Protein 5YII (pdb70)

Structure (mmCIF, N/CA/C/O backbone):
data_5YII
#
_entry.id   5YII
#
_cell.length_a   72.256
_cell.length_b   103.044
_cell.length_c   80.830
_cell.angle_alpha   90.000
_cell.angle_beta   90.000
_cell.angle_gamma   90.000
#
_symmetry.space_group_name_H-M   'C 2 2 21'
#
loop_
_entity.id
_entity.type
_entity.pdbx_description
1 polymer 'Phosphoserine aminotransferase'
2 non-polymer 'THIOCYANATE ION'
3 water water
#
loop_
_atom_site.group_PDB
_atom_site.id
_atom_site.type_symbol
_atom_site.label_atom_id
_atom_site.label_alt_id
_atom_site.label_comp_id
_atom_site.label_asym_id
_atom_site.label_entity_id
_atom_site.label_seq_id
_atom_site.pdbx_PDB_ins_code
_atom_site.Cartn_x
_atom_site.Cartn_y
_atom_site.Cartn_z
_atom_site.occupancy
_atom_site.B_iso_or_equiv
_atom_site.auth_seq_id
_atom_site.auth_comp_id
_atom_site.auth_asym_id
_atom_site.auth_atom_id
_atom_site.pdbx_PDB_model_num
ATOM 1 N N . TRP A 1 2 ? -0.333 48.909 53.296 1.00 73.53 47 TRP A N 1
ATOM 2 C CA . TRP A 1 2 ? -1.663 48.700 53.903 1.00 69.51 47 TRP A CA 1
ATOM 3 C C . TRP A 1 2 ? -2.206 47.306 53.605 1.00 62.17 47 TRP A C 1
ATOM 4 O O . TRP A 1 2 ? -2.126 46.773 52.490 1.00 59.26 47 TRP A O 1
ATOM 15 N N . ILE A 1 3 ? -2.782 46.736 54.641 1.00 57.21 48 ILE A N 1
ATOM 16 C CA . ILE A 1 3 ? -3.342 45.423 54.592 1.00 54.46 48 ILE A CA 1
ATOM 17 C C . ILE A 1 3 ? -4.135 45.070 53.333 1.00 58.38 48 ILE A C 1
ATOM 18 O O . ILE A 1 3 ? -3.995 43.978 52.821 1.00 51.12 48 ILE A O 1
ATOM 23 N N . ASN A 1 4 ? -5.024 45.936 52.888 1.00 61.76 49 ASN A N 1
ATOM 24 C CA . ASN A 1 4 ? -5.790 45.666 51.664 1.00 59.87 49 ASN A CA 1
ATOM 25 C C . ASN A 1 4 ? -4.988 45.727 50.358 1.00 47.64 49 ASN A C 1
ATOM 26 O O . ASN A 1 4 ? -5.238 44.961 49.452 1.00 53.87 49 ASN A O 1
ATOM 31 N N . VAL A 1 5 ? -4.029 46.613 50.226 1.00 49.03 50 VAL A N 1
ATOM 32 C CA . VAL A 1 5 ? -3.295 46.601 48.975 1.00 48.18 50 VAL A CA 1
ATOM 33 C C . VAL A 1 5 ? -2.381 45.339 48.948 1.00 48.91 50 V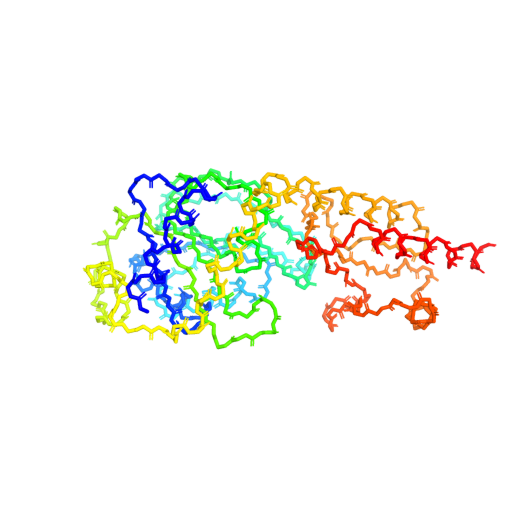AL A C 1
ATOM 34 O O . VAL A 1 5 ? -2.336 44.617 47.942 1.00 44.94 50 VAL A O 1
ATOM 38 N N . MET A 1 6 ? -1.714 45.078 50.073 1.00 42.43 51 MET A N 1
ATOM 39 C CA . MET A 1 6 ? -0.845 43.923 50.228 1.00 42.36 51 MET A CA 1
ATOM 40 C C . MET A 1 6 ? -1.622 42.650 50.032 1.00 41.35 51 MET A C 1
ATOM 41 O O . MET A 1 6 ? -1.262 41.810 49.234 1.00 35.87 51 MET A O 1
ATOM 46 N N . ASN A 1 7 ? -2.710 42.508 50.764 1.00 35.37 52 ASN A N 1
ATOM 47 C CA . ASN A 1 7 ? -3.510 41.320 50.678 1.00 37.96 52 ASN A CA 1
ATOM 48 C C . ASN A 1 7 ? -4.073 41.083 49.268 1.00 42.40 52 ASN A C 1
ATOM 49 O O . ASN A 1 7 ? -4.130 39.940 48.813 1.00 40.29 52 ASN A O 1
ATOM 54 N N . GLU A 1 8 ? -4.425 42.150 48.552 1.00 44.08 53 GLU A N 1
ATOM 55 C CA . GLU A 1 8 ? -4.919 41.972 47.167 1.00 45.32 53 GLU A CA 1
ATOM 56 C C . GLU A 1 8 ? -3.805 41.516 46.216 1.00 46.71 53 GLU A C 1
ATOM 57 O O . GLU A 1 8 ? -4.013 40.639 45.353 1.00 45.84 53 GLU A O 1
ATOM 63 N N . THR A 1 9 ? -2.652 42.152 46.391 1.00 40.63 54 THR A N 1
ATOM 64 C CA . THR A 1 9 ? -1.438 41.839 45.685 1.00 38.26 54 THR A CA 1
ATOM 65 C C . THR A 1 9 ? -1.070 40.386 45.944 1.00 33.79 54 THR A C 1
ATOM 66 O O . THR A 1 9 ? -0.676 39.743 45.060 1.00 30.61 54 THR A O 1
ATOM 70 N N . LYS A 1 10 ? -1.152 39.897 47.177 1.00 31.29 55 LYS A N 1
ATOM 71 C CA . LYS A 1 10 ? -0.940 38.470 47.450 1.00 31.74 55 LYS A CA 1
ATOM 72 C C . LYS A 1 10 ? -1.862 37.550 46.639 1.00 35.23 55 LYS A C 1
ATOM 73 O O . LYS A 1 10 ? -1.420 36.601 46.009 1.00 29.63 55 LYS A O 1
ATOM 79 N N . ALA A 1 11 ? -3.148 37.830 46.624 1.00 35.56 56 ALA A N 1
ATOM 80 C CA . ALA A 1 11 ? -4.055 37.014 45.855 1.00 36.37 56 ALA A CA 1
ATOM 81 C C . ALA A 1 11 ? -3.829 37.202 44.344 1.00 31.40 56 ALA A C 1
ATOM 82 O O . ALA A 1 11 ? -3.954 36.280 43.623 1.00 31.88 56 ALA A O 1
ATOM 84 N N . LEU A 1 12 ? -3.461 38.377 43.870 1.00 32.16 57 LEU A N 1
ATOM 85 C CA . LEU A 1 12 ? -3.107 38.467 42.471 1.00 29.06 57 LEU A CA 1
ATOM 86 C C . LEU A 1 12 ? -1.842 37.645 42.180 1.00 27.00 57 LEU A C 1
ATOM 87 O O . LEU A 1 12 ? -1.749 36.989 41.157 1.00 29.91 57 LEU A O 1
ATOM 92 N N . MET A 1 13 ? -0.862 37.715 43.073 1.00 26.83 58 MET A N 1
ATOM 93 C CA . MET A 1 13 ? 0.374 36.958 42.840 1.00 28.61 58 MET A CA 1
ATOM 94 C C . MET A 1 13 ? 0.056 35.482 42.800 1.00 31.09 58 MET A C 1
ATOM 95 O O . MET A 1 13 ? 0.560 34.777 41.977 1.00 30.13 58 MET A O 1
ATOM 100 N N . LYS A 1 14 ? -0.732 35.003 43.740 1.00 27.37 59 LYS A N 1
ATOM 101 C CA . LYS A 1 14 ? -1.038 33.570 43.767 1.00 29.33 59 LYS A CA 1
ATOM 102 C C . LYS A 1 14 ? -1.664 33.119 42.489 1.00 28.53 59 LYS A C 1
ATOM 103 O O . LYS A 1 14 ? -1.394 32.026 41.998 1.00 32.04 59 LYS A O 1
ATOM 109 N N . GLU A 1 15 ? -2.523 33.949 41.950 1.00 29.53 60 GLU A N 1
ATOM 110 C CA . GLU A 1 15 ? -3.240 33.592 40.784 1.00 29.94 60 GLU A CA 1
ATOM 111 C C . GLU A 1 15 ? -2.382 33.699 39.543 1.00 29.02 60 GLU A C 1
ATOM 112 O O . GLU A 1 15 ? -2.439 32.863 38.623 1.00 30.26 60 GLU A O 1
ATOM 118 N N . VAL A 1 16 ? -1.679 34.808 39.425 1.00 28.73 61 VAL A N 1
ATOM 119 C CA . VAL A 1 16 ? -0.887 35.015 38.227 1.00 27.12 61 VAL A CA 1
ATOM 120 C C . VAL A 1 16 ? 0.269 34.051 38.154 1.00 26.05 61 VAL A 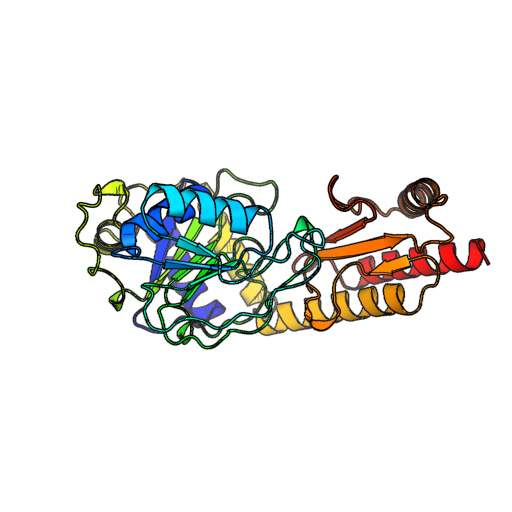C 1
ATOM 121 O O . VAL A 1 16 ? 0.600 33.532 37.074 1.00 24.03 61 VAL A O 1
ATOM 125 N N . MET A 1 17 ? 0.905 33.796 39.287 1.00 24.21 62 MET A N 1
ATOM 126 C CA . MET A 1 17 ? 2.102 32.947 39.313 1.00 29.53 62 MET A CA 1
ATOM 127 C C . MET A 1 17 ? 1.820 31.458 39.634 1.00 32.00 62 MET A C 1
ATOM 128 O O . MET A 1 17 ? 2.717 30.659 39.690 1.00 29.26 62 MET A O 1
ATOM 133 N N . ASP A 1 18 ? 0.573 31.116 39.916 1.00 33.42 63 ASP A N 1
ATOM 134 C CA . ASP A 1 18 ? 0.242 29.762 40.358 1.00 32.95 63 ASP A CA 1
ATOM 135 C C . ASP A 1 18 ? 1.010 29.283 41.559 1.00 29.29 63 ASP A C 1
ATOM 136 O O . ASP A 1 18 ? 1.766 28.314 41.527 1.00 34.93 63 ASP A O 1
ATOM 141 N N . ILE A 1 19 ? 0.836 30.025 42.613 1.00 29.15 64 ILE A N 1
ATOM 142 C CA . ILE A 1 19 ? 1.534 29.733 43.827 1.00 29.71 64 ILE A CA 1
ATOM 143 C C . ILE A 1 19 ? 0.610 28.874 44.697 1.00 29.07 64 ILE A C 1
ATOM 144 O O . ILE A 1 19 ? -0.508 29.282 45.003 1.00 27.75 64 ILE A O 1
ATOM 149 N N . PRO A 1 20 ? 1.076 27.681 45.053 1.00 27.45 65 PRO A N 1
ATOM 150 C CA . PRO A 1 20 ? 0.220 26.701 45.768 1.00 31.60 65 PRO A CA 1
ATOM 151 C C . PRO A 1 20 ? 0.374 26.882 47.253 1.00 31.49 65 PRO A C 1
ATOM 152 O O . PRO A 1 20 ? 1.110 27.757 47.717 1.00 31.74 65 PRO A O 1
ATOM 156 N N . GLU A 1 21 ? -0.333 26.084 48.034 1.00 29.36 66 GLU A N 1
ATOM 157 C CA . GLU A 1 21 ? -0.146 26.151 49.483 1.00 32.26 66 GLU A CA 1
ATOM 158 C C . GLU A 1 21 ? 1.230 25.799 49.918 1.00 29.05 66 GLU A C 1
ATOM 159 O O . GLU A 1 21 ? 1.921 25.106 49.226 1.00 29.86 66 GLU A O 1
ATOM 165 N N . GLY A 1 22 ? 1.652 26.323 51.076 1.00 27.59 67 GLY A N 1
ATOM 166 C CA . GLY A 1 22 ? 2.974 25.978 51.666 1.00 27.61 67 GLY A CA 1
ATOM 167 C C . GLY A 1 22 ? 4.002 27.064 51.459 1.00 27.94 67 GLY A C 1
ATOM 168 O O . GLY A 1 22 ? 5.146 27.013 52.006 1.00 27.14 67 GLY A O 1
ATOM 169 N N . TYR A 1 23 ? 3.617 28.005 50.608 1.00 23.60 68 TYR A N 1
ATOM 170 C CA . TYR A 1 23 ? 4.405 29.189 50.326 1.00 24.66 68 TYR A CA 1
ATOM 171 C C . TYR A 1 23 ? 3.794 30.449 50.914 1.00 28.41 68 TYR A C 1
ATOM 172 O O . TYR A 1 23 ? 2.591 30.706 50.753 1.00 27.89 68 TYR A O 1
ATOM 181 N N . GLU A 1 24 ? 4.662 31.269 51.494 1.00 28.55 69 GLU A N 1
ATOM 182 C CA . GLU A 1 24 ? 4.341 32.534 52.053 1.00 26.99 69 GLU A CA 1
ATOM 183 C C . GLU A 1 24 ? 4.899 33.616 51.101 1.00 28.76 69 GLU A C 1
ATOM 184 O O . GLU A 1 24 ? 5.979 33.461 50.523 1.00 26.17 69 GLU A O 1
ATOM 190 N N . ILE A 1 25 ? 4.168 34.707 50.976 1.00 27.14 70 ILE A N 1
ATOM 191 C CA . ILE A 1 25 ? 4.650 35.842 50.185 1.00 24.11 70 ILE A CA 1
ATOM 192 C C . ILE A 1 25 ? 4.964 36.961 51.119 1.00 24.36 70 ILE A C 1
ATOM 193 O O . ILE A 1 25 ? 4.123 37.321 51.941 1.00 25.66 70 ILE A O 1
ATOM 198 N N . LEU A 1 26 ? 6.185 37.505 51.036 1.00 23.78 71 LEU A N 1
ATOM 199 C CA . LEU A 1 26 ? 6.644 38.586 51.837 1.00 24.94 71 LEU A CA 1
ATOM 200 C C . LEU A 1 26 ? 7.083 39.771 50.969 1.00 24.79 71 LEU A C 1
ATOM 201 O O . LEU A 1 26 ? 7.574 39.613 49.849 1.00 25.98 71 LEU A O 1
ATOM 206 N N . PHE A 1 27 ? 6.863 40.969 51.514 1.00 32.43 72 PHE A N 1
ATOM 207 C CA . PHE A 1 27 ? 7.297 42.202 50.882 1.00 25.81 72 PHE A CA 1
ATOM 208 C C . PHE A 1 27 ? 8.267 42.924 51.775 1.00 31.17 72 PHE A C 1
ATOM 209 O O . PHE A 1 27 ? 7.965 43.145 52.968 1.00 32.41 72 PHE A O 1
ATOM 217 N N . PHE A 1 28 ? 9.451 43.252 51.271 1.00 25.74 73 PHE A N 1
ATOM 218 C CA . PHE A 1 28 ? 10.425 43.916 52.093 1.00 27.88 73 PHE A CA 1
ATOM 219 C C . PHE A 1 28 ? 10.900 45.222 51.471 1.00 28.41 73 PHE A C 1
ATOM 220 O O . PHE A 1 28 ? 10.958 45.344 50.248 1.00 31.09 73 PHE A O 1
ATOM 228 N N . GLY A 1 29 ? 11.320 46.127 52.353 1.00 30.95 74 GLY A N 1
ATOM 229 C CA . GLY A 1 29 ? 12.192 47.218 51.994 1.00 33.22 74 GLY A CA 1
ATOM 230 C C . GLY A 1 29 ? 13.594 46.686 51.774 1.00 31.72 74 GLY A C 1
ATOM 231 O O . GLY A 1 29 ? 13.840 45.505 51.946 1.00 32.65 74 GLY A O 1
ATOM 232 N N . GLY A 1 30 ? 14.554 47.515 51.368 1.00 32.56 75 GLY A N 1
ATOM 233 C CA . GLY A 1 30 ? 15.965 47.051 51.377 1.00 36.19 75 GLY A CA 1
ATOM 234 C C . GLY A 1 30 ? 16.621 46.460 50.138 1.00 33.98 75 GLY A C 1
ATOM 235 O O . GLY A 1 30 ? 17.846 46.165 50.148 1.00 38.16 75 GLY A O 1
ATOM 236 N N . GLY A 1 31 ? 15.857 46.256 49.076 1.00 31.16 76 GLY A N 1
ATOM 237 C CA . GLY A 1 31 ? 16.396 45.753 47.836 1.00 30.96 76 GLY A CA 1
ATOM 238 C C . GLY A 1 31 ? 16.842 44.309 47.888 1.00 33.18 76 GLY A C 1
ATOM 239 O O . GLY A 1 31 ? 16.776 43.666 48.936 1.00 30.97 76 GLY A O 1
ATOM 240 N N . ALA A 1 32 ? 17.294 43.797 46.756 1.00 33.42 77 ALA A N 1
ATOM 241 C CA . ALA A 1 32 ? 17.917 42.483 46.684 1.00 32.36 77 ALA A CA 1
ATOM 242 C C . ALA A 1 32 ? 19.064 42.344 47.643 1.00 32.57 77 ALA A C 1
ATOM 243 O O . ALA A 1 32 ? 19.246 41.266 48.185 1.00 27.26 77 ALA A O 1
ATOM 245 N N . SER A 1 33 ? 19.818 43.425 47.920 1.00 29.50 78 SER A N 1
ATOM 246 C CA . SER A 1 33 ? 20.990 43.259 48.766 1.00 32.63 78 SER A CA 1
ATOM 247 C C . SER A 1 33 ? 20.585 42.779 50.164 1.00 31.09 78 SER A C 1
ATOM 248 O O . SER A 1 33 ? 21.311 42.003 50.787 1.00 26.52 78 SER A O 1
ATOM 251 N N . LEU A 1 34 ? 19.441 43.230 50.686 1.00 28.65 79 LEU A N 1
ATOM 252 C CA . LEU A 1 34 ? 19.036 42.721 52.026 1.00 26.40 79 LEU A CA 1
ATOM 253 C C . LEU A 1 34 ? 18.716 41.206 51.939 1.00 27.98 79 LEU A C 1
ATOM 254 O O . LEU A 1 34 ? 19.001 40.438 52.868 1.00 25.80 79 LEU A O 1
ATOM 259 N N . GLN A 1 35 ? 18.157 40.772 50.806 1.00 25.62 80 GLN A N 1
ATOM 260 C CA . GLN A 1 35 ? 17.896 39.316 50.679 1.00 25.37 80 GLN A CA 1
ATOM 261 C C . GLN A 1 35 ? 19.142 38.485 50.602 1.00 23.49 80 GLN A C 1
ATOM 262 O O . GLN A 1 35 ? 19.159 37.316 51.061 1.00 25.30 80 GLN A O 1
ATOM 268 N N . PHE A 1 36 ? 20.206 39.045 50.001 1.00 23.27 81 PHE A N 1
ATOM 269 C CA . PHE A 1 36 ? 21.503 38.367 49.933 1.00 23.76 81 PHE A CA 1
ATOM 270 C C . PHE A 1 36 ? 21.897 37.987 51.367 1.00 23.34 81 PHE A C 1
ATOM 271 O O . PHE A 1 36 ? 22.404 36.901 51.601 1.00 22.69 81 PHE A O 1
ATOM 279 N N . LEU A 1 37 ? 21.755 38.915 52.281 1.00 24.69 82 LEU A N 1
ATOM 280 C CA . LEU A 1 37 ? 22.000 38.693 53.707 1.00 26.88 82 LEU A CA 1
ATOM 281 C C . LEU A 1 37 ? 20.977 37.740 54.352 1.00 24.85 82 LEU A C 1
ATOM 282 O O . LEU A 1 37 ? 21.356 36.721 54.988 1.00 25.84 82 LEU A O 1
ATOM 287 N N . MET A 1 38 ? 19.705 38.037 54.203 1.00 25.07 83 MET A N 1
ATOM 288 C CA . MET A 1 38 ? 18.616 37.236 54.861 1.00 23.35 83 MET A CA 1
ATOM 289 C C . MET A 1 38 ? 18.618 35.816 54.385 1.00 25.93 83 MET A C 1
ATO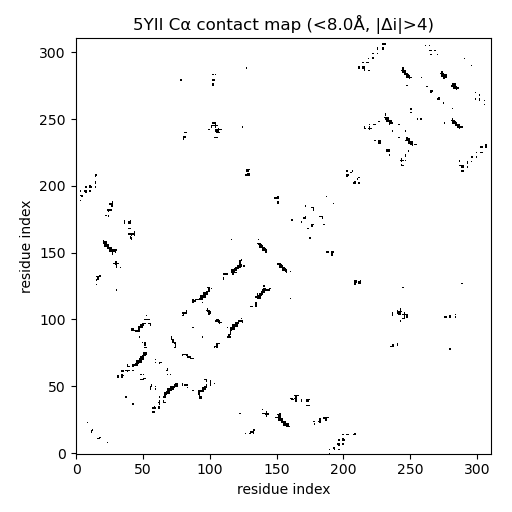M 290 O O . MET A 1 38 ? 18.417 34.891 55.185 1.00 25.50 83 MET A O 1
ATOM 295 N N . VAL A 1 39 ? 18.904 35.598 53.109 1.00 22.38 84 VAL A N 1
ATOM 296 C CA . VAL A 1 39 ? 18.930 34.194 52.626 1.00 25.49 84 VAL A CA 1
ATOM 297 C C . VAL A 1 39 ? 19.966 33.387 53.418 1.00 23.66 84 VAL A C 1
ATOM 298 O O . VAL A 1 39 ? 19.650 32.316 53.962 1.00 24.89 84 VAL A O 1
ATOM 302 N N . ALA A 1 40 ? 21.184 33.910 53.544 1.00 24.51 85 ALA A N 1
ATOM 303 C CA . ALA A 1 40 ? 22.264 33.184 54.228 1.00 25.70 85 ALA A CA 1
ATOM 304 C C . ALA A 1 40 ? 21.962 33.142 55.719 1.00 26.47 85 ALA A C 1
ATOM 305 O O . ALA A 1 40 ? 22.205 32.140 56.362 1.00 27.75 85 ALA A O 1
ATOM 307 N N . MET A 1 41 ? 21.517 34.249 56.279 1.00 24.80 86 MET A N 1
ATOM 308 C CA . MET A 1 41 ? 21.248 34.323 57.748 1.00 29.44 86 MET A CA 1
ATOM 309 C C . MET A 1 41 ? 20.241 33.238 58.100 1.00 29.29 86 MET A C 1
ATOM 310 O O . MET A 1 41 ? 20.393 32.531 59.092 1.00 30.03 86 MET A O 1
ATOM 315 N N . ASN A 1 42 ? 19.228 33.077 57.255 1.00 27.40 87 ASN A N 1
ATOM 316 C CA . ASN A 1 42 ? 18.149 32.173 57.579 1.00 25.90 87 ASN A CA 1
ATOM 317 C C . ASN A 1 42 ? 18.355 30.710 57.184 1.00 25.43 87 ASN A C 1
ATOM 318 O O . ASN A 1 42 ? 17.691 29.838 57.721 1.00 25.59 87 ASN A O 1
ATOM 323 N N . LEU A 1 43 ? 19.159 30.481 56.158 1.00 24.50 88 LEU A N 1
ATOM 324 C CA . LEU A 1 43 ? 19.287 29.111 55.594 1.00 27.24 88 LEU A CA 1
ATOM 325 C C . LEU A 1 43 ? 20.674 28.487 55.671 1.00 24.60 88 LEU A C 1
ATOM 326 O O . LEU A 1 43 ? 20.787 27.325 55.512 1.00 26.09 88 LEU A O 1
ATOM 331 N N . LEU A 1 44 ? 21.716 29.257 55.835 1.00 26.70 89 LEU A N 1
ATOM 332 C CA . LEU A 1 44 ? 23.101 28.739 55.839 1.00 29.13 89 LEU A CA 1
ATOM 333 C C . LEU A 1 44 ? 23.448 28.334 57.295 1.00 28.01 89 LEU A C 1
ATOM 334 O O . LEU A 1 44 ? 23.708 29.205 58.140 1.00 33.02 89 LEU A O 1
ATOM 339 N N . ASN A 1 45 ? 23.345 27.052 57.561 1.00 28.89 90 ASN A N 1
ATOM 340 C CA . ASN A 1 45 ? 23.663 26.517 58.887 1.00 30.68 90 ASN A CA 1
ATOM 341 C C . ASN A 1 45 ? 25.119 26.066 58.947 1.00 32.39 90 ASN A C 1
ATOM 342 O O . ASN A 1 45 ? 25.892 26.587 59.773 1.00 34.00 90 ASN A O 1
ATOM 347 N N . LYS A 1 46 ? 25.490 25.131 58.062 1.00 30.42 91 LYS A N 1
ATOM 348 C CA . LYS A 1 46 ? 26.885 24.694 57.934 1.00 34.24 91 LYS A CA 1
ATOM 349 C C . LYS A 1 46 ? 27.494 25.188 56.679 1.00 30.02 91 LYS A C 1
ATOM 350 O O . LYS A 1 46 ? 28.567 25.715 56.695 1.00 29.93 91 LYS A O 1
ATOM 356 N N . LYS A 1 47 ? 26.797 25.015 55.552 1.00 28.11 92 LYS A N 1
ATOM 357 C CA . LYS A 1 47 ? 27.386 25.466 54.275 1.00 30.05 92 LYS A CA 1
ATOM 358 C C . LYS A 1 47 ? 26.342 25.579 53.156 1.00 25.06 92 LYS A C 1
ATOM 359 O O . LYS A 1 47 ? 25.385 24.875 53.118 1.00 29.75 92 LYS A O 1
ATOM 365 N N . ALA A 1 48 ? 26.604 26.455 52.200 1.00 24.06 93 ALA A N 1
ATOM 366 C CA . ALA A 1 48 ? 25.718 26.567 51.036 1.00 22.30 93 ALA A CA 1
ATOM 367 C C . ALA A 1 48 ? 26.516 26.561 49.734 1.00 23.83 93 ALA A C 1
ATOM 368 O O . ALA A 1 48 ? 27.680 26.783 49.755 1.00 26.50 93 ALA A O 1
ATOM 370 N N . CYS A 1 49 ? 25.836 26.373 48.632 1.00 25.04 94 CYS A N 1
ATOM 371 C CA . CYS A 1 49 ? 26.476 26.478 47.352 1.00 25.76 94 CYS A CA 1
ATOM 372 C C . CYS A 1 49 ? 25.729 27.422 46.414 1.00 27.36 94 CYS A C 1
ATOM 373 O O . CYS A 1 49 ? 24.481 27.451 46.432 1.00 25.49 94 CYS A O 1
ATOM 376 N N . TYR A 1 50 ? 26.524 28.108 45.582 1.00 26.51 95 TYR A N 1
ATOM 377 C CA . TYR A 1 50 ? 26.102 29.202 44.720 1.00 27.74 95 TYR A CA 1
ATOM 378 C C . TYR A 1 50 ? 26.671 29.034 43.332 1.00 24.07 95 TYR A C 1
ATOM 379 O O . TYR A 1 50 ? 27.737 28.422 43.133 1.00 25.13 95 TYR A O 1
ATOM 388 N N . LEU A 1 51 ? 25.975 29.579 42.370 1.00 25.73 96 LEU A N 1
ATOM 389 C CA . LEU A 1 51 ? 26.427 29.525 40.978 1.00 26.15 96 LEU A CA 1
ATOM 390 C C . LEU A 1 51 ? 26.702 30.952 40.557 1.00 27.82 96 LEU A C 1
ATOM 391 O O . LEU A 1 51 ? 25.828 31.809 40.690 1.00 26.94 96 LEU A O 1
ATOM 396 N N . ASP A 1 52 ? 27.926 31.208 40.064 1.00 27.51 97 ASP A N 1
ATOM 397 C CA . ASP A 1 52 ? 28.391 32.555 39.824 1.00 25.46 97 ASP A CA 1
ATOM 398 C C . ASP A 1 52 ? 28.284 32.875 38.345 1.00 27.46 97 ASP A C 1
ATOM 399 O O . ASP A 1 52 ? 29.100 32.407 37.608 1.00 26.25 97 ASP A O 1
ATOM 404 N N . THR A 1 53 ? 27.280 33.651 37.957 1.00 24.67 98 THR A N 1
ATOM 405 C CA . THR A 1 53 ? 26.918 33.848 36.558 1.00 28.28 98 THR A CA 1
ATOM 406 C C . THR A 1 53 ? 26.902 35.368 36.222 1.00 23.89 98 THR A C 1
ATOM 407 O O . THR A 1 53 ? 26.381 35.761 35.155 1.00 27.74 98 THR A O 1
ATOM 411 N N . GLY A 1 54 ? 27.369 36.201 37.141 1.00 25.16 99 GLY A N 1
ATOM 412 C CA . GLY A 1 54 ? 27.460 37.637 36.942 1.00 27.10 99 GLY A CA 1
ATOM 413 C C . GLY A 1 54 ? 27.630 38.518 38.176 1.00 25.32 99 GLY A C 1
ATOM 414 O O . GLY A 1 54 ? 27.906 38.035 39.266 1.00 26.51 99 GLY A O 1
ATOM 415 N N . VAL A 1 55 ? 27.445 39.812 37.977 1.00 27.83 100 VAL A N 1
ATOM 416 C CA . VAL A 1 55 ? 27.669 40.781 39.074 1.00 29.22 100 VAL A CA 1
ATOM 417 C C . VAL A 1 55 ? 26.829 40.493 40.298 1.00 25.65 100 VAL A C 1
ATOM 418 O O . VAL A 1 55 ? 27.347 40.487 41.402 1.00 28.18 100 VAL A O 1
ATOM 422 N N . TRP A 1 56 ? 25.520 40.314 40.095 1.00 26.66 101 TRP A N 1
ATOM 423 C CA . TRP A 1 56 ? 24.623 40.095 41.210 1.00 28.12 101 TRP A CA 1
ATOM 424 C C . TRP A 1 56 ? 24.782 38.760 41.838 1.00 25.44 101 TRP A C 1
ATOM 425 O O . TRP A 1 56 ? 24.610 38.631 43.059 1.00 25.15 101 TRP A O 1
ATOM 436 N N . ALA A 1 57 ? 25.005 37.740 41.032 1.00 23.69 102 ALA A N 1
ATOM 437 C CA . ALA A 1 57 ? 25.461 36.442 41.610 1.00 26.34 102 ALA A CA 1
ATOM 438 C C . ALA A 1 57 ? 26.683 36.550 42.551 1.00 24.10 102 ALA A C 1
ATOM 439 O O . ALA A 1 57 ? 26.685 36.028 43.700 1.00 24.02 102 ALA A O 1
ATOM 441 N N . SER A 1 58 ? 27.667 37.328 42.139 1.00 24.43 103 SER A N 1
ATOM 442 C CA . SER A 1 58 ? 28.908 37.481 42.881 1.00 26.83 103 SER A CA 1
ATOM 443 C C . SER A 1 58 ? 28.650 38.299 44.110 1.00 26.04 103 SER A C 1
ATOM 444 O O . SER A 1 58 ? 29.216 37.997 45.148 1.00 26.57 103 SER A O 1
ATOM 447 N N . LYS A 1 59 ? 27.734 39.254 44.036 1.00 23.17 104 LYS A N 1
ATOM 448 C CA . LYS A 1 59 ? 27.376 39.988 45.249 1.00 27.37 104 LYS A CA 1
ATOM 449 C C . LYS A 1 59 ? 26.656 39.105 46.289 1.00 29.08 104 LYS A C 1
ATOM 450 O O . LYS A 1 59 ? 26.929 39.206 47.486 1.00 27.96 104 LYS A O 1
ATOM 456 N N . ALA A 1 60 ? 25.728 38.249 45.827 1.00 26.66 105 ALA A N 1
ATOM 457 C CA . ALA A 1 60 ? 25.018 37.327 46.729 1.00 26.49 105 ALA A CA 1
ATOM 458 C C . ALA A 1 60 ? 25.978 36.373 47.384 1.00 26.65 105 ALA A C 1
ATOM 459 O O . ALA A 1 60 ? 25.906 36.140 48.577 1.00 26.33 105 ALA A O 1
ATOM 461 N N . ILE A 1 61 ? 26.940 35.901 46.600 1.00 25.91 106 ILE A N 1
ATOM 462 C CA . ILE A 1 61 ? 28.040 35.061 47.074 1.00 27.37 106 ILE A CA 1
ATOM 463 C C . ILE A 1 61 ? 28.870 35.711 48.185 1.00 28.12 106 ILE A C 1
ATOM 464 O O . ILE A 1 61 ? 29.131 35.084 49.204 1.00 29.90 106 ILE A O 1
ATOM 469 N N . LYS A 1 62 ? 29.254 36.963 47.963 1.00 28.23 107 LYS A N 1
ATOM 470 C CA . LYS A 1 62 ? 30.098 37.697 48.874 1.00 30.46 107 LYS A CA 1
ATOM 471 C C . LYS A 1 62 ? 29.384 37.873 50.162 1.00 31.09 107 LYS A C 1
ATOM 472 O O . LYS A 1 62 ? 29.995 37.761 51.230 1.00 29.82 107 LYS A O 1
ATOM 478 N N . GLU A 1 63 ? 28.095 38.188 50.088 1.00 29.22 108 GLU A N 1
ATOM 479 C CA . GLU A 1 63 ? 27.359 38.385 51.304 1.00 31.73 108 GLU A CA 1
ATOM 480 C C . GLU A 1 63 ? 27.228 37.107 52.097 1.00 29.87 108 GLU A C 1
ATOM 481 O O . GLU A 1 63 ? 27.395 37.120 53.289 1.00 32.38 108 GLU A O 1
ATOM 487 N N . ALA A 1 64 ? 26.938 36.008 51.425 1.00 28.26 109 ALA A N 1
ATOM 488 C CA . ALA A 1 64 ? 26.845 34.710 52.095 1.00 30.14 109 ALA A CA 1
ATOM 489 C C . ALA A 1 64 ? 28.187 34.298 52.749 1.00 31.93 109 ALA A C 1
ATOM 490 O O . ALA A 1 64 ? 28.180 33.675 53.821 1.00 31.02 109 ALA A O 1
ATOM 492 N N . GLU A 1 65 ? 29.293 34.560 52.051 1.00 30.93 110 GLU A N 1
ATOM 493 C CA . GLU A 1 65 ? 30.659 34.311 52.578 1.00 30.95 110 GLU A CA 1
ATOM 494 C C . GLU A 1 65 ? 30.916 34.973 53.927 1.00 31.95 110 GLU A C 1
ATOM 495 O O . GLU A 1 65 ? 31.662 34.389 54.732 1.00 36.98 110 GLU A O 1
ATOM 501 N N . ASN A 1 66 ? 30.341 36.142 54.167 1.00 31.86 111 ASN A N 1
ATOM 502 C CA . ASN A 1 66 ? 30.417 36.803 55.491 1.00 34.11 111 ASN A CA 1
ATOM 503 C C . ASN A 1 66 ? 29.716 35.994 56.599 1.00 31.63 111 ASN A C 1
ATOM 504 O O . ASN A 1 66 ? 29.999 36.162 57.810 1.00 34.71 111 ASN A O 1
ATOM 509 N N . ILE A 1 67 ? 28.754 35.170 56.233 1.00 31.64 112 ILE A N 1
ATOM 510 C CA . ILE A 1 67 ? 27.929 34.416 57.210 1.00 30.91 112 ILE A CA 1
ATOM 511 C C . ILE A 1 67 ? 28.482 33.049 57.466 1.00 36.55 112 ILE A C 1
ATOM 512 O O . ILE A 1 67 ? 28.410 32.552 58.622 1.00 29.47 112 ILE A O 1
ATOM 517 N N . GLY A 1 68 ? 29.081 32.440 56.432 1.00 30.39 113 GLY A N 1
ATOM 518 C CA . GLY A 1 68 ? 29.505 31.067 56.548 1.00 34.52 113 GLY A CA 1
ATOM 519 C C . GLY A 1 68 ? 30.131 30.492 55.291 1.00 33.11 113 GLY A C 1
ATOM 520 O O . GLY A 1 68 ? 30.415 31.230 54.367 1.00 31.06 113 GLY A O 1
ATOM 521 N N . GLU A 1 69 ? 30.358 29.173 55.297 1.00 27.95 114 GLU A N 1
ATOM 522 C CA . GLU A 1 69 ? 31.051 28.496 54.260 1.00 30.56 114 GLU A CA 1
ATOM 523 C C . GLU A 1 69 ? 30.232 28.497 53.000 1.00 29.44 114 GLU A C 1
ATOM 524 O O . GLU A 1 69 ? 29.108 28.127 53.037 1.00 25.35 114 GLU A O 1
ATOM 530 N N . VAL A 1 70 ? 30.836 28.913 51.905 1.00 26.83 115 VAL A N 1
ATOM 531 C CA . VAL A 1 70 ? 30.223 28.885 50.584 1.00 28.23 115 VAL A CA 1
ATOM 532 C C . VAL A 1 70 ? 31.108 28.176 49.555 1.00 28.07 115 VAL A C 1
ATOM 533 O O . VAL A 1 70 ? 32.287 28.460 49.447 1.00 32.20 115 VAL A O 1
ATOM 537 N N . LYS A 1 71 ? 30.504 27.255 48.827 1.00 30.06 116 LYS A N 1
ATOM 538 C CA . LYS A 1 71 ? 31.124 26.643 47.668 1.00 30.54 116 LYS A CA 1
ATOM 539 C C . LYS A 1 71 ? 30.555 27.208 46.367 1.00 33.27 116 LYS A C 1
ATOM 540 O O . LYS A 1 71 ? 29.329 27.111 46.138 1.00 30.06 116 LYS A O 1
ATOM 546 N N . ILE A 1 72 ? 31.404 27.792 45.520 1.00 27.74 117 ILE A N 1
ATOM 547 C CA . ILE A 1 72 ? 30.950 28.252 44.217 1.00 26.53 117 ILE A CA 1
ATOM 548 C C . ILE A 1 72 ? 31.113 27.085 43.271 1.00 31.63 117 ILE A C 1
ATOM 549 O O . ILE A 1 72 ? 32.215 26.726 42.987 1.00 29.80 117 ILE A O 1
ATOM 554 N N . ILE A 1 73 ? 30.031 26.432 42.862 1.00 27.55 118 ILE A N 1
ATOM 555 C CA . ILE A 1 73 ? 30.130 25.245 42.107 1.00 32.41 118 ILE A CA 1
ATOM 556 C C . ILE A 1 73 ? 30.246 25.394 40.628 1.00 35.72 118 ILE A C 1
ATOM 557 O O . ILE A 1 73 ? 30.322 24.382 39.929 1.00 30.56 118 ILE A O 1
ATOM 562 N N . GLY A 1 74 ? 30.197 26.649 40.154 1.00 30.40 119 GLY A N 1
ATOM 563 C CA . GLY A 1 74 ? 30.616 26.954 38.800 1.00 28.75 119 GLY A CA 1
ATOM 564 C C . GLY A 1 74 ? 30.707 28.449 38.742 1.00 28.61 119 GLY A C 1
ATOM 565 O O . GLY A 1 74 ? 29.917 29.164 39.433 1.00 28.15 119 GLY A O 1
ATOM 566 N N . THR A 1 75 ? 31.606 28.932 37.897 1.00 31.53 120 THR A N 1
ATOM 567 C CA . THR A 1 75 ? 31.687 30.362 37.534 1.00 29.06 120 THR A CA 1
ATOM 568 C C . THR A 1 75 ? 32.035 30.431 36.046 1.00 34.82 120 THR A C 1
ATOM 569 O O . THR A 1 75 ? 32.739 29.555 35.553 1.00 32.86 120 THR A O 1
ATOM 573 N N . SER A 1 76 ? 31.452 31.396 35.336 1.00 35.12 121 SER A N 1
ATOM 574 C CA . SER A 1 76 ? 31.778 31.645 33.922 1.00 35.34 121 SER A CA 1
ATOM 575 C C . SER A 1 76 ? 32.554 32.943 33.749 1.00 37.07 121 SER A C 1
ATOM 576 O O . SER A 1 76 ? 32.654 33.489 32.618 1.00 38.10 121 SER A O 1
ATOM 579 N N . LYS A 1 77 ? 33.179 33.373 34.847 1.00 35.58 122 LYS A N 1
ATOM 580 C CA . LYS A 1 77 ? 33.916 34.624 34.925 1.00 43.84 122 LYS A CA 1
ATOM 581 C C . LYS A 1 77 ? 35.111 34.632 33.954 1.00 43.51 122 LYS A C 1
ATOM 582 O O . LYS A 1 77 ? 35.580 35.703 33.596 1.00 40.40 122 LYS A O 1
ATOM 588 N N . ASP A 1 78 ? 35.593 33.440 33.595 1.00 46.73 123 ASP A N 1
ATOM 589 C CA . ASP A 1 78 ? 36.772 33.262 32.736 1.00 53.42 123 ASP A CA 1
ATOM 590 C C . ASP A 1 78 ? 36.552 33.849 31.370 1.00 55.22 123 ASP A C 1
ATOM 591 O O . ASP A 1 78 ? 37.480 34.380 30.772 1.00 50.99 123 ASP A O 1
ATOM 596 N N . LYS A 1 79 ? 35.322 33.723 30.875 1.00 46.76 124 LYS A N 1
ATOM 597 C CA . LYS A 1 79 ? 34.990 34.255 29.610 1.00 44.29 124 LYS A CA 1
ATOM 598 C C . LYS A 1 79 ? 34.020 35.395 29.805 1.00 41.52 124 LYS A C 1
ATOM 599 O O . LYS A 1 79 ? 33.048 35.489 29.074 1.00 40.34 124 LYS A O 1
ATOM 605 N N . ASN A 1 80 ? 34.297 36.287 30.760 1.00 36.36 125 ASN A N 1
ATOM 606 C CA . ASN A 1 80 ? 33.413 37.430 30.997 1.00 41.25 125 ASN A CA 1
ATOM 607 C C . ASN A 1 80 ? 31.889 37.085 31.014 1.00 37.91 125 ASN A C 1
ATOM 608 O O . ASN A 1 80 ? 31.065 37.760 30.394 1.00 34.29 125 ASN A O 1
ATOM 613 N N . TYR A 1 81 ? 31.548 35.985 31.681 1.00 35.30 126 TYR A N 1
ATOM 614 C CA . TYR A 1 81 ? 30.145 35.649 31.972 1.00 32.45 126 TYR A CA 1
ATOM 615 C C . TYR A 1 81 ? 29.234 35.441 30.759 1.00 30.96 126 TYR A C 1
ATOM 616 O O . TYR A 1 81 ? 28.040 35.648 30.828 1.00 27.92 126 TYR A O 1
ATOM 625 N N . THR A 1 82 ? 29.805 34.957 29.645 1.00 29.77 127 THR A N 1
ATOM 626 C CA . THR A 1 82 ? 29.045 34.701 28.397 1.00 30.60 127 THR A CA 1
ATOM 627 C C . THR A 1 82 ? 28.412 33.311 28.295 1.00 29.22 127 THR A C 1
ATOM 628 O O . THR A 1 82 ? 27.775 32.929 27.287 1.00 35.60 127 THR A O 1
ATOM 632 N N . TYR A 1 83 ? 28.501 32.521 29.353 1.00 26.30 128 TYR A N 1
ATOM 633 C CA . TYR A 1 83 ? 27.814 31.285 29.338 1.00 28.09 128 TYR A CA 1
ATOM 634 C C . TYR A 1 83 ? 27.342 30.954 30.770 1.00 25.16 128 TYR A C 1
ATOM 635 O O . TYR A 1 83 ? 27.790 31.568 31.685 1.00 28.30 128 TYR A O 1
ATOM 644 N N . ILE A 1 84 ? 26.491 29.979 30.942 1.00 27.03 129 ILE A N 1
ATOM 645 C CA . ILE A 1 84 ? 26.147 29.474 32.300 1.00 28.30 129 ILE A CA 1
ATOM 646 C C . ILE A 1 84 ? 26.987 28.229 32.537 1.00 27.14 129 ILE A C 1
ATOM 647 O O . ILE A 1 84 ? 26.894 27.315 31.749 1.00 29.87 129 ILE A O 1
ATOM 652 N N . PRO A 1 85 ? 27.745 28.153 33.641 1.00 29.90 130 PRO A N 1
ATOM 653 C CA . PRO A 1 85 ? 28.611 26.972 33.825 1.00 28.80 130 PRO A CA 1
ATOM 654 C C . PRO A 1 85 ? 27.824 25.680 34.013 1.00 35.63 130 PRO A C 1
ATOM 655 O O . PRO A 1 85 ? 26.638 25.722 34.383 1.00 36.59 130 PRO A O 1
ATOM 659 N N . GLU A 1 86 ? 28.457 24.556 33.629 1.00 36.64 131 GLU A N 1
ATOM 660 C CA . GLU A 1 86 ? 28.082 23.210 34.025 1.00 43.64 131 GLU A CA 1
ATOM 661 C C . GLU A 1 86 ? 28.319 23.102 35.510 1.00 36.26 131 GLU A C 1
ATOM 662 O O . GLU A 1 86 ? 29.221 23.725 36.062 1.00 41.11 131 GLU A O 1
ATOM 668 N N . TYR A 1 87 ? 27.477 22.341 36.186 1.00 36.59 132 TYR A N 1
ATOM 669 C CA . TYR A 1 87 ? 27.622 22.189 37.610 1.00 37.32 132 TYR A CA 1
ATOM 670 C C . TYR A 1 87 ? 26.942 20.914 37.990 1.00 35.43 132 TYR A C 1
ATOM 671 O O . TYR A 1 87 ? 26.098 20.449 37.271 1.00 33.99 132 TYR A O 1
ATOM 680 N N . GLN A 1 88 ? 27.328 20.389 39.145 1.00 37.95 133 GLN A N 1
ATOM 681 C CA . GLN A 1 88 ? 26.599 19.310 39.782 1.00 40.24 133 GLN A CA 1
ATOM 682 C C . GLN A 1 88 ? 26.291 19.765 41.199 1.00 35.05 133 GLN A C 1
ATOM 683 O O . GLN A 1 88 ? 27.195 20.113 41.954 1.00 37.18 133 GLN A O 1
ATOM 689 N N . ILE A 1 89 ? 25.013 19.761 41.541 1.00 30.58 134 ILE A N 1
ATOM 690 C CA . ILE A 1 89 ? 24.604 20.233 42.839 1.00 30.36 134 ILE A CA 1
ATOM 691 C C . ILE A 1 89 ? 25.002 19.174 43.844 1.00 31.24 134 ILE A C 1
ATOM 692 O O . ILE A 1 89 ? 24.598 18.038 43.732 1.00 38.21 134 ILE A O 1
ATOM 697 N N . PRO A 1 90 ? 25.849 19.520 44.785 1.00 36.16 135 PRO A N 1
ATOM 698 C CA . PRO A 1 90 ? 26.192 18.516 45.821 1.00 38.12 135 PRO A CA 1
ATOM 699 C C . PRO A 1 90 ? 25.025 18.292 46.826 1.00 41.12 135 PRO A C 1
ATOM 700 O O . PRO A 1 90 ? 24.356 19.246 47.199 1.00 41.15 135 PRO A O 1
ATOM 704 N N . SER A 1 91 ? 24.779 17.060 47.245 1.00 37.52 136 SER A N 1
ATOM 705 C CA . SER A 1 91 ? 23.623 16.753 48.070 1.00 40.23 136 SER A CA 1
ATOM 706 C C . SER A 1 91 ? 23.824 17.079 49.535 1.00 41.79 136 SER A C 1
ATOM 707 O O . SER A 1 91 ? 22.876 17.019 50.271 1.00 41.77 136 SER A O 1
ATOM 710 N N . ASP A 1 92 ? 25.006 17.521 49.948 1.00 35.02 137 ASP A N 1
ATOM 711 C CA . ASP A 1 92 ? 25.225 17.725 51.352 1.00 36.32 137 ASP A CA 1
ATOM 712 C C . ASP A 1 92 ? 25.282 19.192 51.771 1.00 33.18 137 ASP A C 1
ATOM 713 O O . ASP A 1 92 ? 25.760 19.536 52.886 1.00 32.49 137 ASP A O 1
ATOM 718 N N . TYR A 1 93 ? 24.798 20.082 50.905 1.00 30.60 138 TYR A N 1
ATOM 719 C CA . TYR A 1 93 ? 24.775 21.488 51.238 1.00 28.91 138 TYR A CA 1
ATOM 720 C C . TYR A 1 93 ? 23.382 21.932 51.623 1.00 27.31 138 TYR A C 1
ATOM 721 O O . TYR A 1 93 ? 22.382 21.277 51.282 1.00 26.05 138 TYR A O 1
ATOM 730 N N . ASP A 1 94 ? 23.313 23.057 52.317 1.00 26.03 139 ASP A N 1
ATOM 731 C CA . ASP A 1 94 ? 22.043 23.484 52.931 1.00 24.90 139 ASP A CA 1
ATOM 732 C C . ASP A 1 94 ? 21.061 24.038 51.904 1.00 25.83 139 ASP A C 1
ATOM 733 O O . ASP A 1 94 ? 19.856 23.903 52.078 1.00 23.81 139 ASP A O 1
ATOM 738 N N . TYR A 1 95 ? 21.596 24.650 50.844 1.00 24.49 140 TYR A N 1
ATOM 739 C CA . TYR A 1 95 ? 20.789 25.172 49.730 1.00 24.00 140 TYR A CA 1
ATOM 740 C C . TYR A 1 95 ? 21.709 25.439 48.559 1.00 23.72 140 TYR A C 1
ATOM 741 O O . TYR A 1 95 ? 22.906 25.461 48.740 1.00 23.72 140 TYR A O 1
ATOM 750 N N . PHE A 1 96 ? 21.106 25.640 47.399 1.00 24.19 141 PHE A N 1
ATOM 751 C CA . PHE A 1 96 ? 21.779 25.997 46.168 1.00 24.39 141 PHE A CA 1
ATOM 752 C C . PHE A 1 96 ? 21.126 27.287 45.727 1.00 22.64 141 PHE A C 1
ATOM 753 O O . PHE A 1 96 ? 19.923 27.291 45.641 1.00 24.89 141 PHE A O 1
ATOM 761 N N . HIS A 1 97 ? 21.931 28.321 45.449 1.00 23.49 142 HIS A N 1
ATOM 762 C CA . HIS A 1 97 ? 21.471 29.683 45.051 1.00 23.80 142 HIS A CA 1
ATOM 763 C C . HIS A 1 97 ? 21.917 29.933 43.637 1.00 22.57 142 HIS A C 1
ATOM 764 O O . HIS A 1 97 ? 23.106 29.832 43.342 1.00 25.15 142 HIS A O 1
ATOM 771 N N . ILE A 1 98 ? 20.952 30.304 42.815 1.00 23.95 143 ILE A N 1
ATOM 772 C CA . ILE A 1 98 ? 21.172 30.708 41.463 1.00 23.31 143 ILE A CA 1
ATOM 773 C C . ILE A 1 98 ? 20.592 32.119 41.243 1.00 23.43 143 ILE A C 1
ATOM 774 O O . ILE A 1 98 ? 19.776 32.623 42.008 1.00 24.51 143 ILE A O 1
ATOM 779 N N . THR A 1 99 ? 21.051 32.737 40.169 1.00 19.57 144 THR A N 1
ATOM 780 C CA . THR A 1 99 ? 20.575 34.017 39.720 1.00 21.59 144 THR A CA 1
ATOM 781 C C . THR A 1 99 ? 20.141 33.777 38.283 1.00 22.67 144 THR A C 1
ATOM 782 O O . THR A 1 99 ? 20.990 33.457 37.446 1.00 24.55 144 THR A O 1
ATOM 786 N N . THR A 1 100 ? 18.868 33.936 37.971 1.00 23.08 145 THR A N 1
ATOM 787 C CA . THR A 1 100 ? 18.359 33.276 36.766 1.00 24.86 145 THR A CA 1
ATOM 788 C C . THR A 1 100 ? 18.517 34.118 35.512 1.00 27.50 145 THR A C 1
ATOM 789 O O . THR A 1 100 ? 18.407 33.620 34.405 1.00 30.58 145 THR A O 1
ATOM 793 N N . ASN A 1 101 ? 18.734 35.411 35.691 1.00 27.01 146 ASN A N 1
ATOM 794 C CA . ASN A 1 101 ? 18.943 36.278 34.552 1.00 32.78 146 ASN A CA 1
ATOM 795 C C . ASN A 1 101 ? 20.025 37.241 34.945 1.00 29.99 146 ASN A C 1
ATOM 796 O O . ASN A 1 101 ? 19.948 37.899 35.978 1.00 27.59 146 ASN A O 1
ATOM 801 N N . ASN A 1 102 ? 21.039 37.324 34.090 1.00 25.56 147 ASN A N 1
ATOM 802 C CA . ASN A 1 102 ? 22.218 38.110 34.404 1.00 25.28 147 ASN A CA 1
ATOM 803 C C . ASN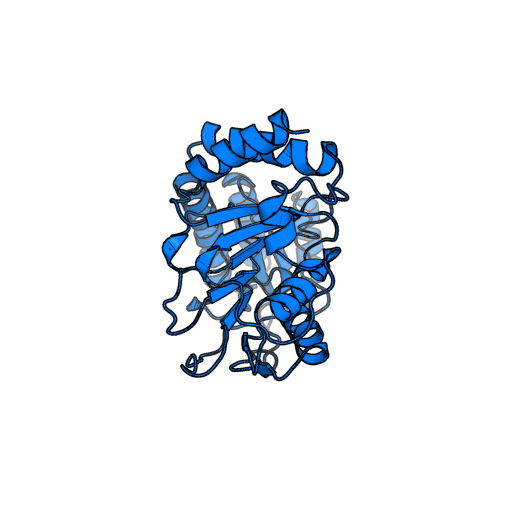 A 1 102 ? 22.190 39.225 33.416 1.00 29.33 147 ASN A C 1
ATOM 804 O O . ASN A 1 102 ? 22.674 39.084 32.304 1.00 28.95 147 ASN A O 1
ATOM 809 N N . THR A 1 103 ? 21.616 40.353 33.821 1.00 27.13 148 THR A N 1
ATOM 810 C CA . THR A 1 103 ? 21.082 41.374 32.864 1.00 29.18 148 THR A CA 1
ATOM 811 C C . THR A 1 103 ? 22.102 41.901 31.884 1.00 26.40 148 THR A C 1
ATOM 812 O O . THR A 1 103 ? 21.884 41.881 30.676 1.00 27.08 148 THR A O 1
ATOM 816 N N . ILE A 1 104 ? 23.250 42.317 32.385 1.00 25.88 149 ILE A N 1
ATOM 817 C CA . ILE A 1 104 ? 24.183 43.023 31.503 1.00 29.48 149 ILE A CA 1
ATOM 818 C C . ILE A 1 104 ? 24.977 42.076 30.578 1.00 32.81 149 ILE A C 1
ATOM 819 O O . ILE A 1 104 ? 25.564 42.522 29.576 1.00 28.18 149 ILE A O 1
ATOM 824 N N . TYR A 1 105 ? 24.930 40.780 30.877 1.00 25.11 150 TYR A N 1
ATOM 825 C CA . TYR A 1 105 ? 25.669 39.749 30.084 1.00 27.97 150 TYR A CA 1
ATOM 826 C C . TYR A 1 105 ? 24.809 39.000 29.097 1.00 29.60 150 TYR A C 1
ATOM 827 O O . TYR A 1 105 ? 25.322 38.248 28.258 1.00 31.70 150 TYR A O 1
ATOM 836 N N . GLY A 1 106 ? 23.498 39.190 29.174 1.00 27.70 151 GLY A N 1
ATOM 837 C CA . GLY A 1 106 ? 22.558 38.601 28.268 1.00 24.50 151 GLY A CA 1
ATOM 838 C C . GLY A 1 106 ? 22.440 37.091 28.380 1.00 24.55 151 GLY A C 1
ATOM 839 O O . GLY A 1 106 ? 22.186 36.446 27.368 1.00 25.83 151 GLY A O 1
ATOM 840 N N . THR A 1 107 ? 22.736 36.544 29.569 1.00 24.53 152 THR A N 1
ATOM 841 C CA . THR A 1 107 ? 22.522 35.093 29.834 1.00 27.54 152 THR A CA 1
ATOM 842 C C . THR A 1 107 ? 21.325 34.792 30.755 1.00 28.13 152 THR A C 1
ATOM 843 O O . THR A 1 107 ? 20.944 35.628 31.594 1.00 25.60 152 THR A O 1
ATOM 847 N N . GLU A 1 108 ? 20.760 33.598 30.642 1.00 24.99 153 GLU A N 1
ATOM 848 C CA . GLU A 1 108 ? 19.608 33.261 31.479 1.00 26.51 153 GLU A CA 1
ATOM 849 C C . GLU A 1 108 ? 19.566 31.780 31.757 1.00 28.41 153 GLU A C 1
ATOM 850 O O . GLU A 1 108 ? 19.929 30.997 30.908 1.00 26.60 153 GLU A O 1
ATOM 856 N N . I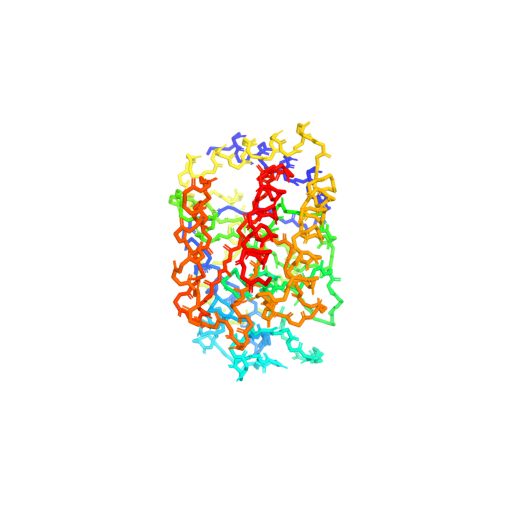LE A 1 109 ? 19.124 31.378 32.931 1.00 24.71 154 ILE A N 1
ATOM 857 C CA . ILE A 1 109 ? 18.726 29.979 33.148 1.00 28.02 154 ILE A CA 1
ATOM 858 C C . ILE A 1 109 ? 17.237 29.947 32.857 1.00 31.25 154 ILE A C 1
ATOM 859 O O . ILE A 1 109 ? 16.434 30.501 33.628 1.00 32.47 154 ILE A O 1
ATOM 864 N N . ARG A 1 110 ? 16.806 29.386 31.714 1.00 30.90 155 ARG A N 1
ATOM 865 C CA . ARG A 1 110 ? 15.359 29.516 31.371 1.00 34.40 155 ARG A CA 1
ATOM 866 C C . ARG A 1 110 ? 14.392 28.460 31.988 1.00 37.75 155 ARG A C 1
ATOM 867 O O . ARG A 1 110 ? 13.200 28.683 32.034 1.00 37.56 155 ARG A O 1
ATOM 875 N N . LYS A 1 111 ? 14.910 27.301 32.400 1.00 38.67 156 LYS A N 1
ATOM 876 C CA . LYS A 1 111 ? 14.053 26.223 32.925 1.00 40.82 156 LYS A CA 1
ATOM 877 C C . LYS A 1 111 ? 14.109 26.215 34.429 1.00 38.91 156 LYS A C 1
ATOM 878 O O . LYS A 1 111 ? 15.049 26.742 35.027 1.00 35.80 156 LYS A O 1
ATOM 884 N N . ASP A 1 112 ? 13.080 25.639 35.037 1.00 37.05 157 ASP A N 1
ATOM 885 C CA . ASP A 1 112 ? 13.076 25.443 36.464 1.00 37.70 157 ASP A CA 1
ATOM 886 C C . ASP A 1 112 ? 13.881 24.143 36.661 1.00 42.44 157 ASP A C 1
ATOM 887 O O . ASP A 1 112 ? 13.464 23.091 36.167 1.00 44.02 157 ASP A O 1
ATOM 892 N N . ILE A 1 113 ? 15.049 24.219 37.306 1.00 37.54 158 ILE A N 1
ATOM 893 C CA . ILE A 1 113 ? 15.963 23.066 37.362 1.00 36.32 158 ILE A CA 1
ATOM 894 C C . ILE A 1 113 ? 15.553 22.170 38.510 1.00 36.31 158 ILE A C 1
ATOM 895 O O . ILE A 1 113 ? 14.778 22.592 39.374 1.00 37.49 158 ILE A O 1
ATOM 900 N N . GLU A 1 114 ? 16.041 20.935 38.516 1.00 34.22 159 GLU A N 1
ATOM 901 C CA . GLU A 1 114 ? 15.807 20.029 39.646 1.00 36.36 159 GLU A CA 1
ATOM 902 C C . GLU A 1 114 ? 16.939 20.216 40.607 1.00 33.70 159 GLU A C 1
ATOM 903 O O . GLU A 1 114 ? 18.035 20.591 40.216 1.00 38.42 159 GLU A O 1
ATOM 909 N N . SER A 1 115 ? 16.722 19.916 41.865 1.00 33.59 160 SER A N 1
ATOM 910 C CA . SER A 1 115 ? 17.795 20.050 42.822 1.00 30.11 160 SER A CA 1
ATOM 911 C C . SER A 1 115 ? 17.537 19.135 44.001 1.00 33.91 160 SER A C 1
ATOM 912 O O . SER A 1 115 ? 16.393 19.081 44.502 1.00 31.53 160 SER A O 1
ATOM 915 N N . PRO A 1 116 ? 18.604 18.446 44.470 1.00 32.92 161 PRO A N 1
ATOM 916 C CA . PRO A 1 116 ? 18.585 17.562 45.651 1.00 32.34 161 PRO A CA 1
ATOM 917 C C . PRO A 1 116 ? 18.507 18.316 46.979 1.00 33.65 161 PRO A C 1
ATOM 918 O O . PRO A 1 116 ? 18.292 17.697 48.050 1.00 31.12 161 PRO A O 1
ATOM 922 N N . ILE A 1 117 ? 18.714 19.629 46.917 1.00 30.77 162 ILE A N 1
ATOM 923 C CA . ILE A 1 117 ? 18.670 20.473 48.113 1.00 30.61 162 ILE A CA 1
ATOM 924 C C . ILE A 1 117 ? 17.804 21.711 47.811 1.00 29.51 162 ILE A C 1
ATOM 925 O O . ILE A 1 117 ? 17.539 21.958 46.618 1.00 28.23 162 ILE A O 1
ATOM 930 N N . PRO A 1 118 ? 17.369 22.442 48.861 1.00 27.95 163 PRO A N 1
ATOM 931 C CA . PRO A 1 118 ? 16.490 23.589 48.719 1.00 26.55 163 PRO A CA 1
ATOM 932 C C . PRO A 1 118 ? 17.047 24.566 47.655 1.00 28.11 163 PRO A C 1
ATOM 933 O O . PRO A 1 118 ? 18.213 24.885 47.696 1.00 26.02 163 PRO A O 1
ATOM 937 N N . LEU A 1 119 ? 16.221 24.961 46.700 1.00 24.77 164 LEU A N 1
ATOM 938 C CA . LEU A 1 119 ? 16.653 25.849 45.628 1.00 24.85 164 LEU A CA 1
ATOM 939 C C . LEU A 1 119 ? 16.257 27.271 45.864 1.00 21.22 164 LEU A C 1
ATOM 940 O O . LEU A 1 119 ? 15.078 27.537 46.065 1.00 25.61 164 LEU A O 1
ATOM 945 N N . VAL A 1 120 ? 17.238 28.180 45.888 1.00 23.18 165 VAL A N 1
ATOM 946 C CA . VAL A 1 120 ? 16.977 29.629 46.085 1.00 20.17 165 VAL A CA 1
ATOM 947 C C . VAL A 1 120 ? 17.328 30.323 44.838 1.00 21.97 165 VAL A C 1
ATOM 948 O O . VAL A 1 120 ? 18.371 30.049 44.287 1.00 22.29 165 VAL A O 1
ATOM 952 N N . ALA A 1 121 ? 16.428 31.199 44.393 1.00 21.76 166 ALA A N 1
ATOM 953 C CA . ALA A 1 121 ? 16.666 31.894 43.136 1.00 23.46 166 ALA A CA 1
ATOM 954 C C . ALA A 1 121 ? 16.434 33.377 43.274 1.00 21.88 166 ALA A C 1
ATOM 955 O O . ALA A 1 121 ? 15.417 33.814 43.751 1.00 23.69 166 ALA A O 1
ATOM 957 N N . ASP A 1 122 ? 17.398 34.135 42.796 1.00 22.87 167 ASP A N 1
ATOM 958 C CA . ASP A 1 122 ? 17.252 35.565 42.642 1.00 22.59 167 ASP A CA 1
ATOM 959 C C . ASP A 1 122 ? 16.645 35.745 41.267 1.00 22.37 167 ASP A C 1
ATOM 960 O O . ASP A 1 122 ? 17.360 35.544 40.283 1.00 24.25 167 ASP A O 1
ATOM 965 N N . MET A 1 123 ? 15.377 36.169 41.196 1.00 21.92 168 MET A N 1
ATOM 966 C CA . MET A 1 123 ? 14.730 36.436 39.909 1.00 24.16 168 MET A CA 1
ATOM 967 C C . MET A 1 123 ? 14.410 37.940 39.815 1.00 23.94 168 MET A C 1
ATOM 968 O O . MET A 1 123 ? 13.309 38.300 39.422 1.00 29.81 168 MET A O 1
ATOM 973 N N . SER A 1 124 ? 15.336 38.790 40.245 1.00 24.31 169 SER A N 1
ATOM 974 C CA . SER A 1 124 ? 15.071 40.210 40.300 1.00 23.33 169 SER A CA 1
ATOM 975 C C . SER A 1 124 ? 14.688 40.822 38.951 1.00 28.72 169 SER A C 1
ATOM 976 O O . SER A 1 124 ? 13.780 41.638 38.894 1.00 30.86 169 SER A O 1
ATOM 979 N N . SER A 1 125 ? 15.362 40.430 37.896 1.00 30.96 170 SER A N 1
ATOM 980 C CA . SER A 1 125 ? 15.032 40.997 36.592 1.00 37.28 170 SER A CA 1
ATOM 981 C C . SER A 1 125 ? 13.890 40.298 35.911 1.00 41.45 170 SER A C 1
ATOM 982 O O . SER A 1 125 ? 13.151 40.909 35.110 1.00 47.28 170 SER A O 1
ATOM 985 N N . ASP A 1 126 ? 13.720 39.017 36.198 1.00 29.63 171 ASP A N 1
ATOM 986 C CA . ASP A 1 126 ? 12.858 38.205 35.399 1.00 30.79 171 ASP A CA 1
ATOM 987 C C . ASP A 1 126 ? 11.625 37.622 36.092 1.00 32.03 171 ASP A C 1
ATOM 988 O O . ASP A 1 126 ? 10.943 36.797 35.480 1.00 37.63 171 ASP A O 1
ATOM 993 N N . ILE A 1 127 ? 11.311 38.023 37.324 1.00 34.28 172 ILE A N 1
ATOM 994 C CA . ILE A 1 127 ? 10.264 37.299 38.092 1.00 30.74 172 ILE A CA 1
ATOM 995 C C . ILE A 1 127 ? 8.895 37.179 37.435 1.00 38.63 172 ILE A C 1
ATOM 996 O O . ILE A 1 127 ? 8.251 36.157 37.528 1.00 47.22 172 ILE A O 1
ATOM 1001 N N . LEU A 1 128 ? 8.412 38.212 36.808 1.00 35.61 173 LEU A N 1
ATOM 1002 C CA . LEU A 1 128 ? 7.094 38.105 36.176 1.00 34.00 173 LEU A CA 1
ATOM 1003 C C . LEU A 1 128 ? 7.203 38.060 34.637 1.00 32.77 173 LEU A C 1
ATOM 1004 O O . LEU A 1 128 ? 6.434 38.716 33.920 1.00 36.10 173 LEU A O 1
ATOM 1009 N N . SER A 1 129 ? 8.132 37.261 34.132 1.00 34.31 174 SER A N 1
ATOM 1010 C CA . SER A 1 129 ? 8.364 37.211 32.686 1.00 34.53 174 SER A CA 1
ATOM 1011 C C . SER A 1 129 ? 7.953 35.903 32.092 1.00 35.79 174 SER A C 1
ATOM 1012 O O . SER A 1 129 ? 7.922 35.758 30.871 1.00 32.63 174 SER A O 1
ATOM 1015 N N . LYS A 1 130 ? 7.666 34.926 32.938 1.00 29.43 175 LYS A N 1
ATOM 1016 C CA . LYS A 1 130 ? 7.263 33.631 32.471 1.00 30.33 175 LYS A CA 1
ATOM 1017 C C . LYS A 1 130 ? 6.614 32.838 33.545 1.00 30.96 175 LYS A C 1
ATOM 1018 O O . LYS A 1 130 ? 6.853 33.080 34.724 1.00 32.79 175 LYS A O 1
ATOM 1024 N N . PRO A 1 131 ? 5.899 31.773 33.153 1.00 33.69 176 PRO A N 1
ATOM 1025 C CA . PRO A 1 131 ? 5.359 30.936 34.200 1.00 34.27 176 PRO A CA 1
ATOM 1026 C C . PRO A 1 131 ? 6.513 30.261 34.882 1.00 38.31 176 PRO A C 1
ATOM 1027 O O . PRO A 1 131 ? 7.551 29.970 34.246 1.00 35.87 176 PRO A O 1
ATOM 1031 N N . ILE A 1 132 ? 6.335 30.019 36.169 1.00 34.32 177 ILE A N 1
ATOM 1032 C CA . ILE A 1 132 ? 7.302 29.304 36.965 1.00 32.20 177 ILE A CA 1
ATOM 1033 C C . ILE A 1 132 ? 6.598 28.147 37.651 1.00 30.11 177 ILE A C 1
ATOM 1034 O O . ILE A 1 132 ? 5.456 28.297 38.084 1.00 28.63 177 ILE A O 1
ATOM 1039 N N . ASP A 1 133 ? 7.285 27.024 37.802 1.00 27.50 178 ASP A N 1
ATOM 1040 C CA . ASP A 1 133 ? 6.753 25.949 38.609 1.00 30.12 178 ASP A CA 1
ATOM 1041 C C . ASP A 1 133 ? 7.344 26.200 39.997 1.00 30.31 178 ASP A C 1
ATOM 1042 O O . ASP A 1 133 ? 8.501 25.841 40.288 1.00 36.88 178 ASP A O 1
ATOM 1047 N N . ILE A 1 134 ? 6.535 26.861 40.815 1.00 27.34 179 ILE A N 1
ATOM 1048 C CA . ILE A 1 134 ? 6.903 27.428 42.054 1.00 27.39 179 ILE A CA 1
ATOM 1049 C C . ILE A 1 134 ? 7.281 26.273 42.968 1.00 26.21 179 ILE A C 1
ATOM 1050 O O . ILE A 1 134 ? 8.240 26.373 43.729 1.00 25.95 179 ILE A O 1
ATOM 1055 N N . SER A 1 135 ? 6.612 25.107 42.803 1.00 26.73 180 SER A N 1
ATOM 1056 C CA . SER A 1 135 ? 6.991 23.902 43.567 1.00 26.44 180 SER A CA 1
ATOM 1057 C C . SER A 1 135 ? 8.460 23.489 43.526 1.00 28.82 180 SER A C 1
ATOM 1058 O O . SER A 1 135 ? 8.940 22.912 44.484 1.00 25.01 180 SER A O 1
ATOM 1061 N N . LYS A 1 136 ? 9.183 23.753 42.448 1.00 24.48 181 LYS A N 1
ATOM 1062 C CA . LYS A 1 136 ? 10.612 23.405 42.362 1.00 30.03 181 LYS A CA 1
ATOM 1063 C C . LYS A 1 136 ? 11.552 24.238 43.263 1.00 24.63 181 LYS A C 1
ATOM 1064 O O . LYS A 1 136 ? 12.713 23.868 43.488 1.00 32.18 181 LYS A O 1
ATOM 1070 N N . TYR A 1 137 ? 11.025 25.372 43.747 1.00 24.96 182 TYR A N 1
ATOM 1071 C CA . TYR A 1 137 ? 11.782 26.367 44.486 1.00 23.62 182 TYR A CA 1
ATOM 1072 C C . TYR A 1 137 ? 11.508 26.364 45.947 1.00 24.57 182 TYR A C 1
ATOM 1073 O O . TYR A 1 137 ? 10.414 26.073 46.379 1.00 28.27 182 TYR A O 1
ATOM 1082 N N . SER A 1 138 ? 12.522 26.623 46.741 1.00 24.10 183 SER A N 1
ATOM 1083 C CA . SER A 1 138 ? 12.285 26.836 48.142 1.00 24.26 183 SER A CA 1
ATOM 1084 C C . SER A 1 138 ? 12.159 28.305 48.479 1.00 23.61 183 SER A C 1
ATOM 1085 O O . SER A 1 138 ? 11.518 28.673 49.434 1.00 22.55 183 SER A O 1
ATOM 1088 N N . LEU A 1 139 ? 12.848 29.151 47.752 1.00 22.28 184 LEU A N 1
ATOM 1089 C CA . LEU A 1 139 ? 12.781 30.589 48.038 1.00 21.38 184 LEU A CA 1
ATOM 1090 C C . LEU A 1 139 ? 13.090 31.322 46.739 1.00 20.93 184 LEU A C 1
ATOM 1091 O O . LEU A 1 139 ? 14.133 31.101 46.149 1.00 21.48 184 LEU A O 1
ATOM 1096 N N . ILE A 1 140 ? 12.197 32.217 46.339 1.00 22.44 185 ILE A N 1
ATOM 1097 C CA . ILE A 1 140 ? 12.379 33.095 45.172 1.00 21.95 185 ILE A CA 1
ATOM 1098 C C . ILE A 1 140 ? 12.322 34.492 45.661 1.00 22.94 185 ILE A C 1
ATOM 1099 O O . ILE A 1 140 ? 11.439 34.837 46.426 1.00 19.32 185 ILE A O 1
ATOM 1104 N N . TYR A 1 141 ? 13.294 35.321 45.265 1.00 21.77 186 TYR A N 1
ATOM 1105 C CA . TYR A 1 141 ? 13.196 36.713 45.582 1.00 21.38 186 TYR A CA 1
ATOM 1106 C C . TYR A 1 141 ? 13.498 37.571 44.420 1.00 22.47 186 TYR A C 1
ATOM 1107 O O . TYR A 1 141 ? 14.113 37.143 43.469 1.00 22.70 186 TYR A O 1
ATOM 1116 N N . ALA A 1 142 ? 12.996 38.800 44.500 1.00 22.74 187 ALA A N 1
ATOM 1117 C CA . ALA A 1 142 ? 13.135 39.767 43.426 1.00 24.08 187 ALA A CA 1
ATOM 1118 C C . ALA A 1 142 ? 13.065 41.219 43.953 1.00 26.01 187 ALA A C 1
ATOM 1119 O O . ALA A 1 142 ? 12.068 41.616 44.559 1.00 26.00 187 ALA A O 1
ATOM 1121 N N . GLY A 1 143 ? 14.141 41.950 43.727 1.00 29.00 188 GLY A N 1
ATOM 1122 C CA . GLY A 1 143 ? 14.288 43.363 44.077 1.00 34.35 188 GLY A CA 1
ATOM 1123 C C . GLY A 1 143 ? 15.476 43.812 43.213 1.00 37.08 188 GLY A C 1
ATOM 1124 O O . GLY A 1 143 ? 15.529 43.480 42.081 1.00 49.59 188 GLY A O 1
ATOM 1125 N N . ALA A 1 144 ? 16.402 44.632 43.655 1.00 61.74 189 ALA A N 1
ATOM 1126 C CA . ALA A 1 144 ? 16.201 45.866 44.368 1.00 63.14 189 ALA A CA 1
ATOM 1127 C C . ALA A 1 144 ? 15.887 46.873 43.316 1.00 71.48 189 ALA A C 1
ATOM 1128 O O . ALA A 1 144 ? 15.114 47.790 43.529 1.00 66.34 189 ALA A O 1
ATOM 1130 N N . GLN A 1 145 ? 16.550 46.658 42.179 1.00 88.44 190 GLN A N 1
ATOM 1131 C CA . GLN A 1 145 ? 16.875 47.676 41.200 1.00 103.56 190 GLN A CA 1
ATOM 1132 C C . GLN A 1 145 ? 16.743 47.057 39.815 1.00 111.59 190 GLN A C 1
ATOM 1133 O O . GLN A 1 145 ? 17.747 46.817 39.145 1.00 109.65 190 GLN A O 1
ATOM 1139 N N . LYS A 1 146 ? 15.519 46.753 39.399 1.00 127.26 191 LYS A N 1
ATOM 1140 C CA . LYS A 1 146 ? 15.304 46.388 38.001 1.00 139.72 191 LYS A CA 1
ATOM 1141 C C . LYS A 1 146 ? 14.093 47.062 37.353 1.00 148.91 191 LYS A C 1
ATOM 1142 O O . LYS A 1 146 ? 12.947 46.722 37.656 1.00 140.65 191 LYS A O 1
ATOM 1144 N N . ASN A 1 147 ? 14.354 48.028 36.474 1.00 164.58 192 ASN A N 1
ATOM 1145 C CA . ASN A 1 147 ? 15.675 48.670 36.337 1.00 173.66 192 ASN A CA 1
ATOM 1146 C C . ASN A 1 147 ? 15.567 50.172 36.506 1.00 185.81 192 ASN A C 1
ATOM 1147 O O . ASN A 1 147 ? 14.825 50.805 35.790 1.00 192.70 192 ASN A O 1
ATOM 1152 N N . CYS A 1 148 ? 16.292 50.761 37.445 1.00 192.87 193 CYS A N 1
ATOM 1153 C CA . CYS A 1 148 ? 16.267 52.204 37.531 1.00 197.48 193 CYS A CA 1
ATOM 1154 C C . CYS A 1 148 ? 14.822 52.688 37.788 1.00 209.70 193 CYS A C 1
ATOM 1155 O O . CYS A 1 148 ? 14.191 53.253 36.892 1.00 231.05 193 CYS A O 1
ATOM 1158 N N . GLY A 1 149 ? 14.290 52.448 38.989 1.00 198.45 194 GLY A N 1
ATOM 1159 C CA . GLY A 1 149 ? 12.932 52.943 39.370 1.00 188.11 194 GLY A CA 1
ATOM 1160 C C . GLY A 1 149 ? 12.726 53.429 40.808 1.00 169.75 194 GLY A C 1
ATOM 1161 O O . GLY A 1 149 ? 13.532 54.216 41.291 1.00 165.27 194 GLY A O 1
ATOM 1162 N N . ALA A 1 150 ? 11.629 52.984 41.455 1.00 164.00 195 ALA A N 1
ATOM 1163 C CA . ALA A 1 150 ? 11.206 53.349 42.854 1.00 154.88 195 ALA A CA 1
ATOM 1164 C C . ALA A 1 150 ? 12.085 52.811 43.986 1.00 153.54 195 ALA A C 1
ATOM 1165 O O . ALA A 1 150 ? 12.886 51.923 43.748 1.00 169.12 195 ALA A O 1
ATOM 1167 N N . ALA A 1 151 ? 11.906 53.348 45.209 1.00 138.89 196 ALA A N 1
ATOM 1168 C CA . ALA A 1 151 ? 12.595 52.877 46.442 1.00 118.36 196 ALA A CA 1
ATOM 1169 C C . ALA A 1 151 ? 12.317 51.388 46.486 1.00 102.60 196 ALA A C 1
ATOM 1170 O O . ALA A 1 151 ? 13.216 50.533 46.627 1.00 105.91 196 ALA A O 1
ATOM 1172 N N . GLY A 1 152 ? 11.038 51.117 46.290 1.00 74.72 197 GLY A N 1
ATOM 1173 C CA . GLY A 1 152 ? 10.598 49.864 45.781 1.00 59.50 197 GLY A CA 1
ATOM 1174 C C . GLY A 1 152 ? 10.546 48.760 46.810 1.00 49.17 197 GLY A C 1
ATOM 1175 O O . GLY A 1 152 ? 11.078 48.835 47.930 1.00 45.61 197 GLY A O 1
ATOM 1176 N N . VAL A 1 153 ? 9.874 47.707 46.390 1.00 41.32 198 VAL A N 1
ATOM 1177 C CA . VAL A 1 153 ? 9.665 46.594 47.238 1.00 36.32 198 VAL A CA 1
ATOM 1178 C C . VAL A 1 153 ? 10.389 45.400 46.654 1.00 32.17 198 VAL A C 1
ATOM 1179 O O . VAL A 1 153 ? 10.528 45.258 45.455 1.00 32.00 198 VAL A O 1
ATOM 1183 N N . THR A 1 154 ? 10.823 44.525 47.538 1.00 30.08 199 THR A N 1
ATOM 1184 C CA . THR A 1 154 ? 11.414 43.304 47.163 1.00 27.01 199 THR A CA 1
ATOM 1185 C C . THR A 1 154 ? 10.415 42.221 47.537 1.00 26.96 199 THR A C 1
ATOM 1186 O O . THR A 1 154 ? 9.863 42.240 48.618 1.00 28.13 199 THR A O 1
ATOM 1190 N N . ILE A 1 155 ? 10.161 41.314 46.615 1.00 24.37 200 ILE A N 1
ATOM 1191 C CA . ILE A 1 155 ? 9.200 40.252 46.817 1.00 25.63 200 ILE A CA 1
ATOM 1192 C C . ILE A 1 155 ? 9.971 39.040 47.290 1.00 26.42 200 ILE A C 1
ATOM 1193 O O . ILE A 1 155 ? 11.042 38.718 46.764 1.00 25.33 200 ILE A O 1
ATOM 1198 N N . VAL A 1 156 ? 9.423 38.294 48.237 1.00 24.30 201 VAL A N 1
ATOM 1199 C CA . VAL A 1 156 ? 10.025 37.013 48.638 1.00 24.10 201 VAL A CA 1
ATOM 1200 C C . VAL A 1 156 ? 8.894 35.996 48.627 1.00 22.67 201 VAL A C 1
ATOM 1201 O O . VAL A 1 156 ? 7.824 36.258 49.210 1.00 23.18 201 VAL A O 1
ATOM 1205 N N . ILE A 1 157 ? 9.110 34.873 47.926 1.00 21.05 202 ILE A N 1
ATOM 1206 C CA . ILE A 1 157 ? 8.159 33.745 47.949 1.00 22.96 202 ILE A CA 1
ATOM 1207 C C . ILE A 1 157 ? 8.933 32.600 48.596 1.00 23.31 202 ILE A C 1
ATOM 1208 O O . ILE A 1 157 ? 9.991 32.223 48.087 1.00 22.36 202 ILE A O 1
ATOM 1213 N N . ILE A 1 158 ? 8.435 32.115 49.728 1.00 22.18 203 ILE A N 1
ATOM 1214 C CA . ILE A 1 158 ? 9.248 31.202 50.556 1.00 24.29 203 ILE A CA 1
ATOM 1215 C C . ILE A 1 158 ? 8.424 29.973 51.006 1.00 23.53 203 ILE A C 1
ATOM 1216 O O . ILE A 1 158 ? 7.242 30.070 51.433 1.00 24.92 203 ILE A O 1
ATOM 1221 N N . LYS A 1 159 ? 9.058 28.804 50.854 1.00 22.44 204 LYS A N 1
ATOM 1222 C CA . LYS A 1 159 ? 8.436 27.524 51.236 1.00 22.58 204 LYS A CA 1
ATOM 1223 C C . LYS A 1 159 ? 8.730 27.413 52.689 1.00 23.20 204 LYS A C 1
ATOM 1224 O O . LYS A 1 159 ? 9.812 27.161 53.094 1.00 27.72 204 LYS A O 1
ATOM 1230 N N . LYS A 1 160 ? 7.746 27.701 53.498 1.00 27.72 205 LYS A N 1
ATOM 1231 C CA . LYS A 1 160 ? 7.921 27.924 54.897 1.00 32.39 205 LYS A CA 1
ATOM 1232 C C . LYS A 1 160 ? 8.613 26.745 55.605 1.00 32.68 205 LYS A C 1
ATOM 1233 O O . LYS A 1 160 ? 9.389 26.970 56.536 1.00 26.95 205 LYS A O 1
ATOM 1239 N N . GLU A 1 161 ? 8.393 25.522 55.141 1.00 33.14 206 GLU A N 1
ATOM 1240 C CA . GLU A 1 161 ? 8.957 24.342 55.848 1.00 34.65 206 GLU A CA 1
ATOM 1241 C C . GLU A 1 161 ? 10.501 24.268 55.892 1.00 31.67 206 GLU A C 1
ATOM 1242 O O . GLU A 1 161 ? 11.057 23.519 56.658 1.00 32.05 206 GLU A O 1
ATOM 1248 N N . ILE A 1 162 ? 11.191 25.074 55.073 1.00 26.94 207 ILE A N 1
ATOM 1249 C CA . ILE A 1 162 ? 12.634 25.083 55.018 1.00 27.92 207 ILE A CA 1
ATOM 1250 C C . ILE A 1 162 ? 13.223 25.790 56.201 1.00 25.54 207 ILE A C 1
ATOM 1251 O O . ILE A 1 162 ? 14.420 25.713 56.412 1.00 23.80 207 ILE A O 1
ATOM 1256 N N . LEU A 1 163 ? 12.432 26.546 56.928 1.00 26.23 208 LEU A N 1
ATOM 1257 C CA . LEU A 1 163 ? 13.043 27.379 57.952 1.00 25.34 208 LEU A CA 1
ATOM 1258 C C . LEU A 1 163 ? 13.207 26.625 59.268 1.00 27.96 208 LEU A C 1
ATOM 1259 O O . LEU A 1 163 ? 12.496 25.619 59.528 1.00 26.18 208 LEU A O 1
ATOM 1264 N N . GLY A 1 164 ? 14.121 27.113 60.077 1.00 26.03 209 GLY A N 1
ATOM 1265 C CA . GLY A 1 164 ? 14.293 26.606 61.424 1.00 29.90 209 GLY A CA 1
ATOM 1266 C C . GLY A 1 164 ? 15.524 25.784 61.636 1.00 31.99 209 GLY A C 1
ATOM 1267 O O . GLY A 1 164 ? 15.791 25.322 62.784 1.00 35.74 209 GLY A O 1
ATOM 1268 N N . LYS A 1 165 ? 16.296 25.561 60.571 1.00 26.62 210 LYS A N 1
ATOM 1269 C CA . LYS A 1 165 ? 17.493 24.706 60.660 1.00 30.77 210 LYS A CA 1
ATOM 1270 C C . LYS A 1 165 ? 18.806 25.392 61.166 1.00 32.85 210 LYS A C 1
ATOM 1271 O O . LYS A 1 165 ? 19.754 24.736 61.579 1.00 39.34 210 LYS A O 1
ATOM 1277 N N . VAL A 1 166 ? 18.870 26.718 61.190 1.00 30.17 211 VAL A N 1
ATOM 1278 C CA . VAL A 1 166 ? 20.088 27.414 61.514 1.00 29.58 211 VAL A CA 1
ATOM 1279 C C . VAL A 1 166 ? 20.278 27.478 63.043 1.00 30.27 211 VAL A C 1
ATOM 1280 O O . VAL A 1 166 ? 19.341 27.774 63.719 1.00 30.23 211 VAL A O 1
ATOM 1284 N N . GLN A 1 167 ? 21.456 27.165 63.544 1.00 32.94 212 GLN A N 1
ATOM 1285 C CA . GLN A 1 167 ? 21.736 27.197 64.982 1.00 32.20 212 GLN A CA 1
ATOM 1286 C C . GLN A 1 167 ? 22.114 28.595 65.469 1.00 31.87 212 GLN A C 1
ATOM 1287 O O . GLN A 1 167 ? 21.927 28.918 66.605 1.00 30.31 212 GLN A O 1
ATOM 1293 N N . ARG A 1 168 ? 22.689 29.395 64.588 1.00 34.06 213 ARG A N 1
ATOM 1294 C CA . ARG A 1 168 ? 23.073 30.773 64.881 1.00 39.06 213 ARG A CA 1
ATOM 1295 C C . ARG A 1 168 ? 21.885 31.532 65.399 1.00 33.33 213 ARG A C 1
ATOM 1296 O O . ARG A 1 168 ? 20.763 31.254 64.981 1.00 36.16 213 ARG A O 1
ATOM 1304 N N . LYS A 1 169 ? 22.087 32.486 66.299 1.00 30.73 214 LYS A N 1
ATOM 1305 C CA . LYS A 1 169 ? 21.006 33.336 66.726 1.00 35.59 214 LYS A CA 1
ATOM 1306 C C . LYS A 1 169 ? 20.729 34.416 65.629 1.00 34.04 214 LYS A C 1
ATOM 1307 O O . LYS A 1 169 ? 21.564 35.248 65.340 1.00 39.83 214 LYS A O 1
ATOM 1313 N N . ILE A 1 170 ? 19.558 34.375 65.047 1.00 31.42 215 ILE A N 1
ATOM 1314 C CA . ILE A 1 170 ? 19.168 35.362 64.028 1.00 27.39 215 ILE A CA 1
ATOM 1315 C C . ILE A 1 170 ? 18.485 36.576 64.654 1.00 27.30 215 ILE A C 1
ATOM 1316 O O . ILE A 1 170 ? 17.409 36.462 65.353 1.00 27.79 215 ILE A O 1
ATOM 1321 N N . PRO A 1 171 ? 19.072 37.739 64.410 1.00 29.26 216 PRO A N 1
ATOM 1322 C CA . PRO A 1 171 ? 18.389 38.929 64.894 1.00 33.85 216 PRO A CA 1
ATOM 1323 C C . PRO A 1 171 ? 16.976 38.934 64.357 1.00 29.96 216 PRO A C 1
ATOM 1324 O O . PRO A 1 171 ? 16.753 38.620 63.206 1.00 27.07 216 PRO A O 1
ATOM 1328 N N . ILE A 1 172 ? 16.036 39.354 65.198 1.00 27.14 217 ILE A N 1
ATOM 1329 C CA . ILE A 1 172 ? 14.630 39.338 64.895 1.00 29.24 217 ILE A CA 1
ATOM 1330 C C . ILE A 1 172 ? 14.269 40.006 63.566 1.00 25.90 217 ILE A C 1
ATOM 1331 O O . ILE A 1 172 ? 13.415 39.507 62.843 1.00 24.58 217 ILE A O 1
ATOM 1336 N N . ILE A 1 173 ? 14.902 41.134 63.262 1.00 26.30 218 ILE A N 1
ATOM 1337 C CA . ILE A 1 173 ? 14.518 41.922 62.091 1.00 25.87 218 ILE A CA 1
ATOM 1338 C C . ILE A 1 173 ? 14.931 41.232 60.830 1.00 25.17 218 ILE A C 1
ATOM 1339 O O . ILE A 1 173 ? 14.295 41.432 59.794 1.00 26.19 218 ILE A O 1
ATOM 1344 N N . LEU A 1 174 ? 15.912 40.325 60.958 1.00 27.06 219 LEU A N 1
ATOM 1345 C CA . LEU A 1 174 ? 16.386 39.523 59.836 1.00 28.42 219 LEU A CA 1
ATOM 1346 C C . LEU A 1 174 ? 15.821 38.103 59.762 1.00 24.38 219 LEU A C 1
ATOM 1347 O O . LEU A 1 174 ? 16.264 37.339 58.937 1.00 26.43 219 LEU A O 1
ATOM 1352 N N . ASP A 1 175 ? 14.870 37.752 60.608 1.00 25.21 220 ASP A N 1
ATOM 1353 C CA . ASP A 1 175 ? 14.377 36.383 60.686 1.00 27.74 220 ASP A CA 1
ATOM 1354 C C . ASP A 1 175 ? 13.090 36.253 59.895 1.00 27.57 220 ASP A C 1
ATOM 1355 O O . ASP A 1 175 ? 12.089 36.884 60.221 1.00 28.80 220 ASP A O 1
ATOM 1360 N N . TYR A 1 176 ? 13.115 35.494 58.785 1.00 26.70 221 TYR A N 1
ATOM 1361 C CA . TYR A 1 176 ? 11.934 35.267 58.008 1.00 26.42 221 TYR A CA 1
ATOM 1362 C C . TYR A 1 176 ? 10.721 34.800 58.783 1.00 30.17 221 TYR A C 1
ATOM 1363 O O . TYR A 1 176 ? 9.639 35.186 58.453 1.00 27.72 221 TYR A O 1
ATOM 1372 N N . GLN A 1 177 ? 10.897 33.891 59.740 1.00 30.46 222 GLN A N 1
ATOM 1373 C CA . GLN A 1 177 ? 9.783 33.474 60.584 1.00 31.24 222 GLN A CA 1
ATOM 1374 C C . GLN A 1 177 ? 8.988 34.621 61.235 1.00 32.26 222 GLN A C 1
ATOM 1375 O O . GLN A 1 177 ? 7.741 34.614 61.259 1.00 30.88 222 GLN A O 1
ATOM 1381 N N . VAL A 1 178 ? 9.716 35.616 61.723 1.00 28.88 223 VAL A N 1
ATOM 1382 C CA . VAL A 1 178 ? 9.083 36.733 62.316 1.00 31.53 223 VAL A CA 1
ATOM 1383 C C . VAL A 1 178 ? 8.257 37.517 61.322 1.00 30.38 223 VAL A C 1
ATOM 1384 O O . VAL A 1 178 ? 7.152 37.920 61.615 1.00 30.92 223 VAL A O 1
ATOM 1388 N N . HIS A 1 179 ? 8.755 37.691 60.110 1.00 29.26 224 HIS A N 1
ATOM 1389 C CA . HIS A 1 179 ? 8.008 38.398 59.116 1.00 27.10 224 HIS A CA 1
ATOM 1390 C C . HIS A 1 179 ? 6.787 37.622 58.629 1.00 26.23 224 HIS A C 1
ATOM 1391 O O . HIS A 1 179 ? 5.756 38.202 58.276 1.00 30.94 224 HIS A O 1
ATOM 1398 N N . ILE A 1 180 ? 6.896 36.299 58.641 1.00 27.39 225 ILE A N 1
ATOM 1399 C CA . ILE A 1 180 ? 5.828 35.480 58.233 1.00 28.20 225 ILE A CA 1
ATOM 1400 C C . ILE A 1 180 ? 4.781 35.621 59.353 1.00 30.76 225 ILE A C 1
ATOM 1401 O O . ILE A 1 180 ? 3.643 35.921 59.099 1.00 29.44 225 ILE A O 1
ATOM 1406 N N . LEU A 1 181 ? 5.245 35.407 60.576 1.00 38.54 226 LEU A N 1
ATOM 1407 C CA . LEU A 1 181 ? 4.354 35.429 61.757 1.00 39.93 226 LEU A CA 1
ATOM 1408 C C . LEU A 1 181 ? 3.553 36.717 61.759 1.00 37.57 226 LEU A C 1
ATOM 1409 O O . LEU A 1 181 ? 2.348 36.676 61.968 1.00 45.65 226 LEU A O 1
ATOM 1414 N N . ASN A 1 182 ? 4.196 37.854 61.448 1.00 36.90 227 ASN A N 1
ATOM 1415 C CA . ASN A 1 182 ? 3.539 39.146 61.436 1.00 34.87 227 ASN A CA 1
ATOM 1416 C C . ASN A 1 182 ? 3.002 39.603 60.055 1.00 34.69 227 ASN A C 1
ATOM 1417 O O . ASN A 1 182 ? 2.926 40.779 59.769 1.00 35.89 227 ASN A O 1
ATOM 1422 N N . ASN A 1 183 ? 2.634 38.667 59.199 1.00 38.61 228 ASN A N 1
ATOM 1423 C CA . ASN A 1 183 ? 2.055 38.990 57.866 1.00 41.11 228 ASN A CA 1
ATOM 1424 C C . ASN A 1 183 ? 2.753 40.055 57.093 1.00 41.89 228 ASN A C 1
ATOM 1425 O O . ASN A 1 183 ? 2.104 40.883 56.447 1.00 36.58 228 ASN A O 1
ATOM 1430 N N . SER A 1 184 ? 4.080 40.025 57.109 1.00 36.27 229 SER A N 1
ATOM 1431 C CA . SER A 1 184 ? 4.808 40.944 56.285 1.00 36.04 229 SER A CA 1
ATOM 1432 C C . SER A 1 184 ? 4.453 42.365 56.684 1.00 40.72 229 SER A C 1
ATOM 1433 O O . SER A 1 184 ? 4.450 43.256 55.862 1.00 45.05 229 SER A O 1
ATOM 1436 N N . MET A 1 185 ? 4.130 42.576 57.962 1.00 40.29 230 MET A N 1
ATOM 1437 C CA . MET A 1 185 ? 3.773 43.915 58.441 1.00 50.72 230 MET A CA 1
ATOM 1438 C C . MET A 1 185 ? 4.710 44.401 59.514 1.00 49.36 230 MET A C 1
ATOM 1439 O O . MET A 1 185 ? 4.507 45.488 60.069 1.00 42.79 230 MET A O 1
ATOM 1444 N N . TYR A 1 186 ? 5.757 43.627 59.783 1.00 45.66 231 TYR A N 1
ATOM 1445 C CA . TYR A 1 186 ? 6.693 43.972 60.846 1.00 42.09 231 TYR A CA 1
ATOM 1446 C C . TYR A 1 186 ? 7.459 45.242 60.591 1.00 45.14 231 TYR A C 1
ATOM 1447 O O . TYR A 1 186 ? 7.516 46.096 61.467 1.00 53.25 231 TYR A O 1
ATOM 1456 N N . ASN A 1 187 ? 8.093 45.347 59.425 1.00 41.55 232 ASN A N 1
ATOM 1457 C CA . ASN A 1 187 ? 8.870 46.527 59.068 1.00 52.44 232 ASN A CA 1
ATOM 1458 C C . ASN A 1 187 ? 8.569 46.884 57.610 1.00 58.06 232 ASN A C 1
ATOM 1459 O O . ASN A 1 187 ? 9.371 46.643 56.713 1.00 57.86 232 ASN A O 1
ATOM 1464 N N . THR A 1 188 ? 7.406 47.479 57.381 1.00 59.85 233 THR A N 1
ATOM 1465 C CA . THR A 1 188 ? 6.885 47.593 56.030 1.00 62.56 233 THR A CA 1
ATOM 1466 C C . THR A 1 188 ? 7.652 48.565 55.163 1.00 60.72 233 THR A C 1
ATOM 1467 O O . THR A 1 188 ? 8.188 49.556 55.669 1.00 55.77 233 THR A O 1
ATOM 1471 N N . PRO A 1 189 ? 7.650 48.300 53.842 1.00 56.81 234 PRO A N 1
ATOM 1472 C CA . PRO A 1 189 ? 8.071 49.245 52.830 1.00 58.18 234 PRO A CA 1
ATOM 1473 C C . PRO A 1 189 ? 6.957 50.264 52.557 1.00 61.00 234 PRO A C 1
ATOM 1474 O O . PRO A 1 189 ? 5.817 50.083 53.020 1.00 54.38 234 PRO A O 1
ATOM 1478 N N . PRO A 1 190 ? 7.278 51.347 51.821 1.00 63.89 235 PRO A N 1
ATOM 1479 C CA . PRO A 1 190 ? 6.205 52.307 51.549 1.00 59.81 235 PRO A CA 1
ATOM 1480 C C . PRO A 1 190 ? 5.066 51.627 50.812 1.00 52.72 235 PRO A C 1
ATOM 1481 O O . PRO A 1 190 ? 5.295 50.861 49.887 1.00 50.65 235 PRO A O 1
ATOM 1485 N N . VAL A 1 191 ? 3.840 51.909 51.208 1.00 42.81 236 VAL A N 1
ATOM 1486 C CA . VAL A 1 191 ? 2.724 51.414 50.470 1.00 43.75 236 VAL A CA 1
ATOM 1487 C C . VAL A 1 191 ? 2.813 51.781 48.972 1.00 35.63 236 VAL A C 1
ATOM 1488 O O . VAL A 1 191 ? 2.328 51.033 48.140 1.00 35.52 236 VAL A O 1
ATOM 1492 N N . ILE A 1 192 ? 3.411 52.918 48.645 1.00 39.45 237 ILE A N 1
ATOM 1493 C CA . ILE A 1 192 ? 3.509 53.320 47.246 1.00 46.78 237 ILE A CA 1
ATOM 1494 C C . ILE A 1 192 ? 4.503 52.408 46.560 1.00 51.04 237 ILE A C 1
ATOM 1495 O O . ILE A 1 192 ? 4.367 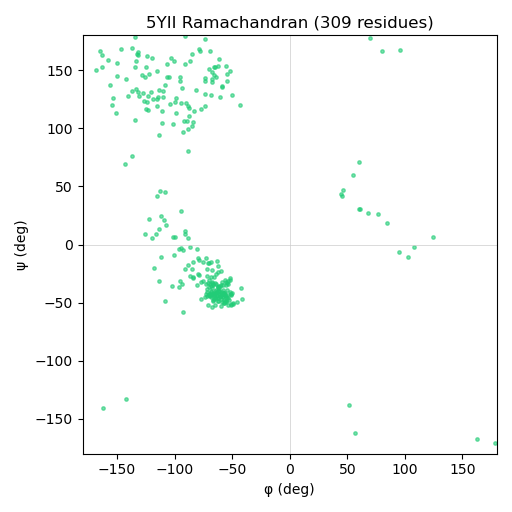52.116 45.373 1.00 46.16 237 ILE A O 1
ATOM 1500 N N . SER A 1 193 ? 5.496 51.995 47.346 1.00 47.47 238 SER A N 1
ATOM 1501 C CA . SER A 1 193 ? 6.581 51.137 46.916 1.00 50.72 238 SER A CA 1
ATOM 1502 C C . SER A 1 193 ? 6.033 49.863 46.346 1.00 43.69 238 SER A C 1
ATOM 1503 O O . SER A 1 193 ? 6.660 49.310 45.482 1.00 40.99 238 SER A O 1
ATOM 1506 N N . ILE A 1 194 ? 4.882 49.389 46.818 1.00 48.87 239 ILE A N 1
ATOM 1507 C CA . ILE A 1 194 ? 4.298 48.206 46.208 1.00 47.83 239 ILE A CA 1
ATOM 1508 C C . ILE A 1 194 ? 3.286 48.536 45.195 1.00 51.67 239 ILE A C 1
ATOM 1509 O O . ILE A 1 194 ? 3.201 47.818 44.207 1.00 43.99 239 ILE A O 1
ATOM 1514 N N . PHE A 1 195 ? 2.526 49.612 45.478 1.00 68.54 240 PHE A N 1
ATOM 1515 C CA . PHE A 1 195 ? 1.086 49.757 45.117 1.00 62.27 240 PHE A CA 1
ATOM 1516 C C . PHE A 1 195 ? 1.012 49.454 43.660 1.00 54.54 240 PHE A C 1
ATOM 1517 O O . PHE A 1 195 ? -0.003 48.969 43.121 1.00 59.35 240 PHE A O 1
ATOM 1525 N N . THR A 1 196 ? 2.145 49.774 43.061 1.00 44.61 241 THR A N 1
ATOM 1526 C CA . THR A 1 196 ? 2.512 49.420 41.726 1.00 41.64 241 THR A CA 1
ATOM 1527 C C . THR A 1 196 ? 2.363 47.953 41.387 1.00 45.83 241 THR A C 1
ATOM 1528 O O . THR A 1 196 ? 1.686 47.605 40.408 1.00 45.70 241 THR A O 1
ATOM 1532 N N . VAL A 1 197 ? 2.950 47.062 42.209 1.00 46.78 242 VAL A N 1
ATOM 1533 C CA . VAL A 1 197 ? 2.950 45.631 41.880 1.00 39.53 242 VAL A CA 1
ATOM 1534 C C . VAL A 1 197 ? 1.553 45.168 41.662 1.00 37.71 242 VAL A C 1
ATOM 1535 O O . VAL A 1 197 ? 1.342 44.310 40.810 1.00 42.62 242 VAL A O 1
ATOM 1539 N N . ASN A 1 198 ? 0.614 45.737 42.421 1.00 33.45 243 ASN A N 1
ATOM 1540 C CA . ASN A 1 198 ? -0.764 45.379 42.319 1.00 45.93 243 ASN A CA 1
ATOM 1541 C C . ASN A 1 198 ? -1.190 45.700 40.898 1.00 46.51 243 ASN A C 1
ATOM 1542 O O . ASN A 1 198 ? -1.840 44.900 40.226 1.00 47.21 243 ASN A O 1
ATOM 1547 N N . GLN A 1 199 ? -0.791 46.876 40.450 1.00 52.73 244 GLN A N 1
ATOM 1548 C CA . GLN A 1 199 ? -1.195 47.364 39.131 1.00 52.13 244 GLN A CA 1
ATOM 1549 C C . GLN A 1 199 ? -0.594 46.541 38.033 1.00 48.18 244 GLN A C 1
ATOM 1550 O O . GLN A 1 199 ? -1.294 46.182 37.090 1.00 39.49 244 GLN A O 1
ATOM 1556 N N . THR A 1 200 ? 0.714 46.319 38.156 1.00 40.64 245 THR A N 1
ATOM 1557 C CA . THR A 1 200 ? 1.518 45.497 37.271 1.00 38.39 245 THR A CA 1
ATOM 1558 C C . THR A 1 200 ? 1.012 44.028 37.056 1.00 41.29 245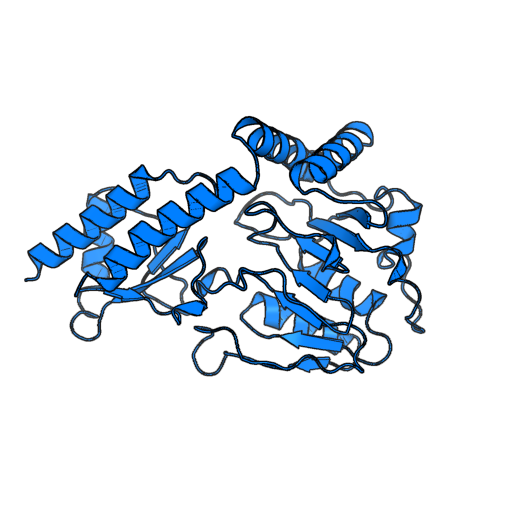 THR A C 1
ATOM 1559 O O . THR A 1 200 ? 1.013 43.454 35.919 1.00 32.55 245 THR A O 1
ATOM 1563 N N . LEU A 1 201 ? 0.647 43.417 38.178 1.00 40.29 246 LEU A N 1
ATOM 1564 C CA . LEU A 1 201 ? -0.020 42.113 38.171 1.00 33.57 246 LEU A CA 1
ATOM 1565 C C . LEU A 1 201 ? -1.380 42.193 37.472 1.00 32.68 246 LEU A C 1
ATOM 1566 O O . LEU A 1 201 ? -1.732 41.320 36.666 1.00 31.81 246 LEU A O 1
ATOM 1571 N N . LYS A 1 202 ? -2.135 43.255 37.773 1.00 38.14 247 LYS A N 1
ATOM 1572 C CA . LYS A 1 202 ? -3.438 43.488 37.116 1.00 37.14 247 LYS A CA 1
ATOM 1573 C C . LYS A 1 202 ? -3.332 43.624 35.604 1.00 36.00 247 LYS A C 1
ATOM 1574 O O . LYS A 1 202 ? -4.175 43.138 34.859 1.00 37.14 247 LYS A O 1
ATOM 1580 N N . TYR A 1 203 ? -2.249 44.210 35.159 1.00 39.67 248 TYR A N 1
ATOM 1581 C CA . TYR A 1 203 ? -1.938 44.356 33.759 1.00 40.86 248 TYR A CA 1
ATOM 1582 C C . TYR A 1 203 ? -1.528 43.041 33.120 1.00 41.55 248 TYR A C 1
ATOM 1583 O O . TYR A 1 203 ? -1.941 42.701 31.994 1.00 35.98 248 TYR A O 1
ATOM 1592 N N . ILE A 1 204 ? -0.706 42.284 33.823 1.00 35.24 249 ILE A N 1
ATOM 1593 C CA . ILE A 1 204 ? -0.285 40.994 33.291 1.00 36.29 249 ILE A CA 1
ATOM 1594 C C . ILE A 1 204 ? -1.505 40.109 33.070 1.00 31.30 249 ILE A C 1
ATOM 1595 O O . ILE A 1 204 ? -1.681 39.467 32.020 1.00 36.82 249 ILE A O 1
ATOM 1600 N N . LYS A 1 205 ? -2.388 40.132 34.045 1.00 33.14 250 LYS A N 1
ATOM 1601 C CA . LYS A 1 205 ? -3.626 39.350 34.008 1.00 35.88 250 LYS A CA 1
ATOM 1602 C C . LYS A 1 205 ? -4.494 39.860 32.873 1.00 36.75 250 LYS A C 1
ATOM 1603 O O . LYS A 1 205 ? -4.974 39.118 32.083 1.00 34.22 250 LYS A O 1
ATOM 1609 N N . LYS A 1 206 ? -4.635 41.164 32.772 1.00 40.08 251 LYS A N 1
ATOM 1610 C CA . LYS A 1 206 ? -5.420 41.749 31.708 1.00 42.00 251 LYS A CA 1
ATOM 1611 C C . LYS A 1 206 ? -4.969 41.310 30.322 1.00 39.07 251 LYS A C 1
ATOM 1612 O O . LYS A 1 206 ? -5.787 40.938 29.510 1.00 42.09 251 LYS A O 1
ATOM 1618 N N . ILE A 1 207 ? -3.676 41.318 30.065 1.00 37.07 252 ILE A N 1
ATOM 1619 C CA . ILE A 1 207 ? -3.102 41.077 28.722 1.00 41.28 252 ILE A CA 1
ATOM 1620 C C . ILE A 1 207 ? -3.052 39.601 28.388 1.00 42.31 252 ILE A C 1
ATOM 1621 O O . ILE A 1 207 ? -2.855 39.235 27.257 1.00 40.00 252 ILE A O 1
ATOM 1626 N N . GLY A 1 208 ? -3.274 38.751 29.374 1.00 39.77 253 GLY A N 1
ATOM 1627 C CA . GLY A 1 208 ? -3.390 37.362 29.091 1.00 40.06 253 GLY A CA 1
ATOM 1628 C C . GLY A 1 208 ? -2.446 36.469 29.863 1.00 42.51 253 GLY A C 1
ATOM 1629 O O . GLY A 1 208 ? -2.415 35.277 29.605 1.00 41.77 253 GLY A O 1
ATOM 1630 N N . GLY A 1 209 ? -1.689 36.990 30.820 1.00 34.91 254 GLY A N 1
ATOM 1631 C CA . GLY A 1 209 ? -0.900 36.090 31.693 1.00 33.59 254 GLY A CA 1
ATOM 1632 C C . GLY A 1 209 ? 0.536 35.835 31.329 1.00 31.06 254 GLY A C 1
ATOM 1633 O O . GLY A 1 209 ? 1.021 36.223 30.256 1.00 32.96 254 GLY A O 1
ATOM 1634 N N . LEU A 1 210 ? 1.243 35.236 32.281 1.00 29.83 255 LEU A N 1
ATOM 1635 C CA . LEU A 1 210 ? 2.673 34.927 32.130 1.00 31.34 255 LEU A CA 1
ATOM 1636 C C . LEU A 1 210 ? 3.068 34.104 30.889 1.00 32.12 255 LEU A C 1
ATOM 1637 O O . LEU A 1 210 ? 4.054 34.388 30.268 1.00 33.97 255 LEU A O 1
ATOM 1642 N N . LYS A 1 211 ? 2.257 33.130 30.524 1.00 35.59 256 LYS A N 1
ATOM 1643 C CA . LYS A 1 211 ? 2.505 32.317 29.346 1.00 37.75 256 LYS A CA 1
ATOM 1644 C C . LYS A 1 211 ? 2.484 33.129 28.089 1.00 37.89 256 LYS A C 1
ATOM 1645 O O . LYS A 1 211 ? 3.346 32.984 27.229 1.00 36.14 256 LYS A O 1
ATOM 1651 N N . LYS A 1 212 ? 1.447 33.943 27.955 1.00 38.77 257 LYS A N 1
ATOM 1652 C CA . LYS A 1 212 ? 1.369 34.914 26.885 1.00 41.64 257 LYS A CA 1
ATOM 1653 C C . LYS A 1 212 ? 2.587 35.801 26.843 1.00 34.92 257 LYS A C 1
ATOM 1654 O O . LYS A 1 212 ? 3.209 35.992 25.791 1.00 35.19 257 LYS A O 1
ATOM 1660 N N . ILE A 1 213 ? 2.925 36.403 27.973 1.00 37.33 258 ILE A N 1
ATOM 1661 C CA . ILE A 1 213 ? 4.082 37.292 28.021 1.00 32.53 258 ILE A CA 1
ATOM 1662 C C . ILE A 1 213 ? 5.368 36.579 27.592 1.00 32.42 258 ILE A C 1
ATOM 1663 O O . ILE A 1 213 ? 6.167 37.164 26.895 1.00 29.45 258 ILE A O 1
ATOM 1668 N N . GLN A 1 214 ? 5.578 35.357 28.033 1.00 28.73 259 GLN A N 1
ATOM 1669 C CA . GLN A 1 214 ? 6.799 34.663 27.644 1.00 31.90 259 GLN A CA 1
ATOM 1670 C C . GLN A 1 214 ? 6.768 34.404 26.124 1.00 28.55 259 GLN A C 1
ATOM 1671 O O . GLN A 1 214 ? 7.763 34.582 25.441 1.00 31.30 259 GLN A O 1
ATOM 1677 N N . GLU A 1 215 ? 5.622 33.997 25.617 1.00 32.84 260 GLU A N 1
ATOM 1678 C CA . GLU A 1 215 ? 5.511 33.626 24.201 1.00 34.40 260 GLU A CA 1
ATOM 1679 C C . GLU A 1 215 ? 5.843 34.866 23.375 1.00 33.74 260 GLU A C 1
ATOM 1680 O O . GLU A 1 215 ? 6.615 34.790 22.418 1.00 32.46 260 GLU A O 1
ATOM 1686 N N . LEU A 1 216 ? 5.373 36.028 23.820 1.00 33.69 261 LEU A N 1
ATOM 1687 C CA . LEU A 1 216 ? 5.793 37.307 23.186 1.00 38.55 261 LEU A CA 1
ATOM 1688 C C . LEU A 1 216 ? 7.274 37.676 23.275 1.00 34.59 261 LEU A C 1
ATOM 1689 O O . LEU A 1 216 ? 7.846 38.105 22.284 1.00 34.09 261 LEU A O 1
ATOM 1694 N N . ASN A 1 217 ? 7.899 37.512 24.443 1.00 29.29 262 ASN A N 1
ATOM 1695 C CA . ASN A 1 217 ? 9.325 37.707 24.586 1.00 33.33 262 ASN A CA 1
ATOM 1696 C C . ASN A 1 217 ? 10.130 36.711 23.747 1.00 33.03 262 ASN A C 1
ATOM 1697 O O . ASN A 1 217 ? 11.176 37.051 23.202 1.00 31.55 262 ASN A O 1
ATOM 1702 N N . GLU A 1 218 ? 9.679 35.461 23.730 1.00 30.55 263 GLU A N 1
ATOM 1703 C CA . GLU A 1 218 ? 10.376 34.451 22.940 1.00 33.38 263 GLU A CA 1
ATOM 1704 C C . GLU A 1 218 ? 10.366 34.841 21.482 1.00 31.27 263 GLU A C 1
ATOM 1705 O O . GLU A 1 218 ? 11.395 34.749 20.782 1.00 32.18 263 GLU A O 1
ATOM 1711 N N . GLU A 1 219 ? 9.221 35.289 21.025 1.00 31.13 264 GLU A N 1
ATOM 1712 C CA . GLU A 1 219 ? 9.119 35.722 19.625 1.00 34.03 264 GLU A CA 1
ATOM 1713 C C . GLU A 1 219 ? 10.038 36.900 19.313 1.00 33.57 264 GLU A C 1
ATOM 1714 O O . GLU A 1 219 ? 10.755 36.872 18.363 1.00 32.36 264 GLU A O 1
ATOM 1720 N N . LYS A 1 220 ? 10.016 37.938 20.136 1.00 28.90 265 LYS A N 1
ATOM 1721 C CA . LYS A 1 220 ? 10.951 39.014 19.971 1.00 30.99 265 LYS A CA 1
ATOM 1722 C C . LYS A 1 220 ? 12.449 38.588 19.993 1.00 30.56 265 LYS A C 1
ATOM 1723 O O . LYS A 1 220 ? 13.282 39.003 19.130 1.00 29.65 265 LYS A O 1
ATOM 1729 N N . ALA A 1 221 ? 12.836 37.800 20.989 1.00 31.73 266 ALA A N 1
ATOM 1730 C CA . ALA A 1 221 ? 14.213 37.380 21.083 1.00 33.88 266 ALA A CA 1
ATOM 1731 C C . ALA A 1 221 ? 14.593 36.560 19.822 1.00 32.55 266 ALA A C 1
ATOM 1732 O O . ALA A 1 221 ? 15.647 36.743 19.208 1.00 29.57 266 ALA A O 1
ATOM 1734 N N . ARG A 1 222 ? 13.687 35.692 19.407 1.00 34.73 267 ARG A N 1
ATOM 1735 C CA . ARG A 1 222 ? 13.966 34.787 18.308 1.00 35.98 267 ARG A CA 1
ATOM 1736 C C . ARG A 1 222 ? 14.200 35.563 17.005 1.00 33.74 267 ARG A C 1
ATOM 1737 O O . ARG A 1 222 ? 15.066 35.185 16.208 1.00 35.16 267 ARG A O 1
ATOM 1745 N N . LEU A 1 223 ? 13.433 36.624 16.791 1.00 31.09 268 LEU A N 1
ATOM 1746 C CA . LEU A 1 223 ? 13.576 37.481 15.573 1.00 35.19 268 LEU A CA 1
ATOM 1747 C C . LEU A 1 223 ? 14.875 38.217 15.672 1.00 33.15 268 LEU A C 1
ATOM 1748 O O . LEU A 1 223 ? 15.657 38.244 14.726 1.00 30.95 268 LEU A O 1
ATOM 1753 N N . LEU A 1 224 ? 15.201 38.772 16.855 1.00 29.26 269 LEU A N 1
ATOM 1754 C CA . LEU A 1 224 ? 16.459 39.492 16.937 1.00 28.94 269 LEU A CA 1
ATOM 1755 C C . LEU A 1 224 ? 17.722 38.584 16.861 1.00 30.07 269 LEU A C 1
ATOM 1756 O O . LEU A 1 224 ? 18.670 38.900 16.199 1.00 26.38 269 LEU A O 1
ATOM 1761 N N . TYR A 1 225 ? 17.737 37.439 17.532 1.00 24.59 270 TYR A N 1
ATOM 1762 C CA . TYR A 1 225 ? 18.929 36.605 17.490 1.00 25.74 270 TYR A CA 1
ATOM 1763 C C . TYR A 1 225 ? 19.115 36.055 16.034 1.00 27.34 270 TYR A C 1
ATOM 1764 O O . TYR A 1 225 ? 20.270 35.885 15.607 1.00 31.27 270 TYR A O 1
ATOM 1773 N N . ALA A 1 226 ? 17.995 35.787 15.338 1.00 33.19 271 ALA A N 1
ATOM 1774 C CA . ALA A 1 226 ? 18.059 35.349 13.919 1.00 32.16 271 ALA A CA 1
ATOM 1775 C C . ALA A 1 226 ? 18.763 36.377 13.029 1.00 34.66 271 ALA A C 1
ATOM 1776 O O . ALA A 1 226 ? 19.565 36.032 12.129 1.00 32.92 271 ALA A O 1
ATOM 1778 N N . GLU A 1 227 ? 18.471 37.640 13.275 1.00 29.93 272 GLU A N 1
ATOM 1779 C CA . GLU A 1 227 ? 19.129 38.694 12.543 1.00 30.46 272 GLU A CA 1
ATOM 1780 C C . GLU A 1 227 ? 20.574 38.749 12.933 1.00 30.05 272 GLU A C 1
ATOM 1781 O O . GLU A 1 227 ? 21.426 38.804 12.053 1.00 31.43 272 GLU A O 1
ATOM 1787 N N . ILE A 1 228 ? 20.893 38.674 14.243 1.00 28.41 273 ILE A N 1
ATOM 1788 C CA . ILE A 1 228 ? 22.245 38.781 14.707 1.00 29.59 273 ILE A CA 1
ATOM 1789 C C . ILE A 1 228 ? 23.058 37.582 14.086 1.00 30.60 273 ILE A C 1
ATOM 1790 O O . ILE A 1 228 ? 24.235 37.719 13.806 1.00 28.75 273 ILE A O 1
ATOM 1795 N N . ASP A 1 229 ? 22.397 36.430 13.975 1.00 33.19 274 ASP A N 1
ATOM 1796 C CA . ASP A 1 229 ? 23.003 35.205 13.436 1.00 32.70 274 ASP A CA 1
ATOM 1797 C C . ASP A 1 229 ? 23.159 35.318 11.893 1.00 34.47 274 ASP A C 1
ATOM 1798 O O . ASP A 1 229 ? 24.214 34.966 11.372 1.00 35.05 274 ASP A O 1
ATOM 1803 N N . ARG A 1 230 ? 22.150 35.795 11.165 1.00 34.90 275 ARG A N 1
ATOM 1804 C CA . ARG A 1 230 ? 22.278 35.928 9.682 1.00 35.55 275 ARG A CA 1
ATOM 1805 C C . ARG A 1 230 ? 23.219 37.076 9.266 1.00 39.32 275 ARG A C 1
ATOM 1806 O O . ARG A 1 230 ? 23.791 37.054 8.169 1.00 35.67 275 ARG A O 1
ATOM 1814 N N . ASN A 1 231 ? 23.342 38.098 10.124 1.00 32.38 276 ASN A N 1
ATOM 1815 C CA . ASN A 1 231 ? 23.902 39.373 9.744 1.00 32.51 276 ASN A CA 1
ATOM 1816 C C . ASN A 1 231 ? 25.399 39.428 9.886 1.00 33.50 276 ASN A C 1
ATOM 1817 O O . ASN A 1 231 ? 25.962 39.285 10.969 1.00 28.50 276 ASN A O 1
ATOM 1822 N N . LYS A 1 232 ? 26.111 39.630 8.781 1.00 36.11 277 LYS A N 1
ATOM 1823 C CA . LYS A 1 232 ? 27.598 39.520 8.870 1.00 35.86 277 LYS A CA 1
ATOM 1824 C C . LYS A 1 232 ? 28.296 40.597 9.658 1.00 35.57 277 LYS A C 1
ATOM 1825 O O . LYS A 1 232 ? 29.452 40.442 10.054 1.00 32.82 277 LYS A O 1
ATOM 1831 N N . ILE A 1 233 ? 27.611 41.692 9.948 1.00 33.52 278 ILE A N 1
ATOM 1832 C CA . ILE A 1 233 ? 28.245 42.754 10.707 1.00 30.09 278 ILE A CA 1
ATOM 1833 C C . ILE A 1 233 ? 28.285 42.481 12.218 1.00 31.29 278 ILE A C 1
ATOM 1834 O O . ILE A 1 233 ? 29.157 43.017 12.944 1.00 29.24 278 ILE A O 1
ATOM 1839 N N . PHE A 1 234 ? 27.353 41.660 12.697 1.00 33.46 279 PHE A N 1
ATOM 1840 C CA . PHE A 1 234 ? 27.241 41.450 14.156 1.00 33.05 279 PHE A CA 1
ATOM 1841 C C . PHE A 1 234 ? 27.446 39.987 14.612 1.00 31.63 279 PHE A C 1
ATOM 1842 O O . PHE A 1 234 ? 27.326 39.012 13.818 1.00 34.40 279 PHE A O 1
ATOM 1850 N N . ARG A 1 235 ? 27.747 39.867 15.904 1.00 31.77 280 ARG A N 1
ATOM 1851 C CA . ARG A 1 235 ? 27.888 38.538 16.540 1.00 33.07 280 ARG A CA 1
ATOM 1852 C C . ARG A 1 235 ? 27.207 38.545 17.914 1.00 27.88 280 ARG A C 1
ATOM 1853 O O . ARG A 1 235 ? 27.430 39.429 18.698 1.00 26.96 280 ARG A O 1
ATOM 1861 N N . GLY A 1 236 ? 26.398 37.541 18.196 1.00 31.67 281 GLY A N 1
ATOM 1862 C CA . GLY A 1 236 ? 25.947 37.353 19.600 1.00 30.37 281 GLY A CA 1
ATOM 1863 C C . GLY A 1 236 ? 27.083 36.949 20.524 1.00 31.97 281 GLY A C 1
ATOM 1864 O O . GLY A 1 236 ? 27.918 36.132 20.171 1.00 32.62 281 GLY A O 1
ATOM 1865 N N . THR A 1 237 ? 27.129 37.469 21.730 1.00 27.95 282 THR A N 1
ATOM 1866 C CA . THR A 1 237 ? 28.284 37.172 22.539 1.00 33.72 282 THR A CA 1
ATOM 1867 C C . THR A 1 237 ? 28.056 35.913 23.393 1.00 33.07 282 THR A C 1
ATOM 1868 O O . THR A 1 237 ? 29.009 35.301 23.875 1.00 33.51 282 THR A O 1
ATOM 1872 N N . VAL A 1 238 ? 26.796 35.552 23.608 1.00 29.28 283 VAL A N 1
ATOM 1873 C CA . VAL A 1 238 ? 26.444 34.500 24.489 1.00 28.64 283 VAL A CA 1
ATOM 1874 C C . VAL A 1 238 ? 26.259 33.166 23.776 1.00 31.32 283 VAL A C 1
ATOM 1875 O O . VAL A 1 238 ? 25.683 33.086 22.690 1.00 30.29 283 VAL A O 1
ATOM 1879 N N . ARG A 1 239 ? 26.669 32.112 24.475 1.00 31.93 284 ARG A N 1
ATOM 1880 C CA . ARG A 1 239 ? 26.549 30.746 24.002 1.00 33.81 284 ARG A CA 1
ATOM 1881 C C . ARG A 1 239 ? 25.125 30.506 23.767 1.00 31.01 284 ARG A C 1
ATOM 1882 O O . ARG A 1 239 ? 24.275 30.943 24.553 1.00 30.43 284 ARG A O 1
ATOM 1890 N N . LYS A 1 240 ? 24.829 29.877 22.643 1.00 31.00 285 LYS A N 1
ATOM 1891 C CA . LYS A 1 240 ? 23.467 29.688 22.234 1.00 33.94 285 LYS A CA 1
ATOM 1892 C C . LYS A 1 240 ? 22.508 29.204 23.299 1.00 32.35 285 LYS A C 1
ATOM 1893 O O . LYS A 1 240 ? 21.414 29.724 23.464 1.00 29.78 285 LYS A O 1
ATOM 1899 N N . LYS A 1 241 ? 22.884 28.159 24.008 1.00 29.43 286 LYS A N 1
ATOM 1900 C CA . LYS A 1 241 ? 21.903 27.538 24.870 1.00 30.81 286 LYS A CA 1
ATOM 1901 C C . LYS A 1 241 ? 21.591 28.420 26.064 1.00 29.13 286 LYS A C 1
ATOM 1902 O O . LYS A 1 241 ? 20.620 28.190 26.760 1.00 33.63 286 LYS A O 1
ATOM 1908 N N . ASP A 1 242 ? 22.445 29.391 26.306 1.00 29.85 287 ASP A N 1
ATOM 1909 C CA . ASP A 1 242 ? 22.305 30.288 27.453 1.00 26.78 287 ASP A CA 1
ATOM 1910 C C . ASP A 1 242 ? 21.732 31.636 27.160 1.00 27.86 287 ASP A C 1
ATOM 1911 O O . ASP A 1 242 ? 21.638 32.475 28.038 1.00 26.04 287 ASP A O 1
ATOM 1916 N N . ARG A 1 243 ? 21.280 31.842 25.937 1.00 25.38 288 ARG A N 1
ATOM 1917 C CA . ARG A 1 243 ? 20.783 33.132 25.514 1.00 28.76 288 ARG A CA 1
ATOM 1918 C C . ARG A 1 243 ? 19.588 33.614 26.322 1.00 27.21 288 ARG A C 1
ATOM 1919 O O . ARG A 1 243 ? 18.568 32.961 26.355 1.00 27.60 288 ARG A O 1
ATOM 1927 N N . SER A 1 244 ? 19.692 34.820 26.850 1.00 22.92 289 SER A N 1
ATOM 1928 C CA . SER A 1 244 ? 18.538 35.445 27.499 1.00 22.46 289 SER A CA 1
ATOM 1929 C C . SER A 1 244 ? 17.505 35.902 26.483 1.00 23.83 289 SER A C 1
ATOM 1930 O O . SER A 1 244 ? 17.836 36.385 25.384 1.00 27.63 289 SER A O 1
ATOM 1933 N N . ILE A 1 245 ? 16.250 35.773 26.826 1.00 21.98 290 ILE A N 1
ATOM 1934 C CA . ILE A 1 245 ? 15.193 36.281 25.983 1.00 26.70 290 ILE A CA 1
ATOM 1935 C C . ILE A 1 245 ? 14.795 37.667 26.484 1.00 27.74 290 ILE A C 1
ATOM 1936 O O . ILE A 1 245 ? 14.007 38.333 25.851 1.00 31.11 290 ILE A O 1
ATOM 1941 N N . MET A 1 246 ? 15.363 38.127 27.580 1.00 25.83 291 MET A N 1
ATOM 1942 C CA . MET A 1 246 ? 15.024 39.471 28.009 1.00 27.33 291 MET A CA 1
ATOM 1943 C C . MET A 1 246 ? 16.065 40.522 27.691 1.00 27.26 291 MET A C 1
ATOM 1944 O O . MET A 1 246 ? 15.671 41.640 27.381 1.00 28.29 291 MET A O 1
ATOM 1949 N N . ASN A 1 247 ? 17.366 40.160 27.760 1.00 26.06 292 ASN A N 1
ATOM 1950 C CA . ASN A 1 247 ? 18.495 41.013 27.435 1.00 24.44 292 ASN A CA 1
ATOM 1951 C C . ASN A 1 247 ? 19.373 40.345 26.325 1.00 28.28 292 ASN A C 1
ATOM 1952 O O . ASN A 1 247 ? 19.952 39.241 26.499 1.00 24.10 292 ASN A O 1
ATOM 1957 N N . VAL A 1 248 ? 19.425 41.015 25.174 1.00 25.26 293 VAL A N 1
ATOM 1958 C CA . VAL A 1 248 ? 20.047 40.406 23.969 1.00 26.33 293 VAL A CA 1
ATOM 1959 C C . VAL A 1 248 ? 21.336 41.172 23.684 1.00 28.71 293 VAL A C 1
ATOM 1960 O O . VAL A 1 248 ? 21.263 42.334 23.259 1.00 30.08 293 VAL A O 1
ATOM 1964 N N . CYS A 1 249 ? 22.488 40.554 24.008 1.00 28.55 294 CYS A N 1
ATOM 1965 C CA . CYS A 1 249 ? 23.814 41.166 23.879 1.00 25.05 294 CYS A CA 1
ATOM 1966 C C . CYS A 1 249 ? 24.427 40.815 22.533 1.00 28.44 294 CYS A C 1
ATOM 1967 O O . CYS A 1 249 ? 24.361 39.671 22.067 1.00 28.52 294 CYS A O 1
ATOM 1970 N N . PHE A 1 250 ? 24.987 41.834 21.886 1.00 27.82 295 PHE A N 1
ATOM 1971 C CA . PHE A 1 250 ? 25.664 41.606 20.624 1.00 30.10 295 PHE A CA 1
ATOM 1972 C C . PHE A 1 250 ? 26.788 42.592 20.414 1.00 33.04 295 PHE A C 1
ATOM 1973 O O . PHE A 1 250 ? 26.814 43.650 21.010 1.00 30.08 295 PHE A O 1
ATOM 1981 N N . VAL A 1 251 ? 27.753 42.204 19.581 1.00 31.47 296 VAL A N 1
ATOM 1982 C CA . VAL A 1 251 ? 28.926 43.026 19.376 1.00 28.74 296 VAL A CA 1
ATOM 1983 C C . VAL A 1 251 ? 29.211 43.028 17.886 1.00 27.75 296 VAL A C 1
ATOM 1984 O O . VAL A 1 251 ? 28.558 42.303 17.116 1.00 27.95 296 VAL A O 1
ATOM 1988 N N . MET A 1 252 ? 30.111 43.893 17.469 1.00 30.97 297 MET A N 1
ATOM 1989 C CA . MET A 1 252 ? 30.564 43.840 16.058 1.00 37.69 297 MET A CA 1
ATOM 1990 C C . MET A 1 252 ? 31.368 42.544 15.756 1.00 34.45 297 MET A C 1
ATOM 1991 O O . MET A 1 252 ? 32.078 42.050 16.599 1.00 36.58 297 MET A O 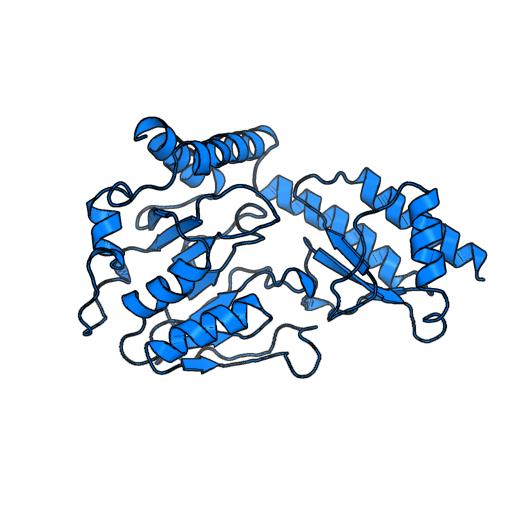1
ATOM 1996 N N . GLU A 1 253 ? 31.192 41.977 14.567 1.00 36.04 298 GLU A N 1
ATOM 1997 C CA . GLU A 1 253 ? 32.091 40.903 14.099 1.00 36.16 298 GLU A CA 1
ATOM 1998 C C . GLU A 1 253 ? 33.497 41.470 14.009 1.00 40.06 298 GLU A C 1
ATOM 1999 O O . GLU A 1 253 ? 33.693 42.708 13.923 1.00 38.27 298 GLU A O 1
ATOM 2005 N N . GLU A 1 254 ? 34.462 40.544 14.013 1.00 45.30 299 GLU A N 1
ATOM 2006 C CA . GLU A 1 254 ? 35.886 40.863 14.038 1.00 47.82 299 GLU A CA 1
ATOM 2007 C C . GLU A 1 254 ? 36.252 41.905 12.969 1.00 42.75 299 GLU A C 1
ATOM 2008 O O . GLU A 1 254 ? 36.846 42.935 13.288 1.00 46.53 299 GLU A O 1
ATOM 2014 N N . GLN A 1 255 ? 35.855 41.685 11.713 1.00 43.35 300 GLN A N 1
ATOM 2015 C CA . GLN A 1 255 ? 36.232 42.625 10.633 1.00 39.58 300 GLN A CA 1
ATOM 2016 C C . GLN A 1 255 ? 35.706 44.015 10.806 1.00 41.53 300 GLN A C 1
ATOM 2017 O O . GLN A 1 255 ? 36.152 44.926 10.111 1.00 38.44 300 GLN A O 1
ATOM 2023 N N . TYR A 1 256 ? 34.686 44.186 11.658 1.00 41.41 301 TYR A N 1
ATOM 2024 C CA . TYR A 1 256 ? 33.933 45.431 11.664 1.00 37.88 301 TYR A CA 1
ATOM 2025 C C . TYR A 1 256 ? 33.895 46.159 12.966 1.00 40.56 301 TYR A C 1
ATOM 2026 O O . TYR A 1 256 ? 32.996 46.983 13.177 1.00 40.36 301 TYR A O 1
ATOM 2035 N N . LYS A 1 257 ? 34.858 45.890 13.843 1.00 42.01 302 LYS A N 1
ATOM 2036 C CA . LYS A 1 257 ? 34.903 46.543 15.138 1.00 44.80 302 LYS A CA 1
ATOM 2037 C C . LYS A 1 257 ? 34.998 48.050 14.968 1.00 45.83 302 LYS A C 1
ATOM 2038 O O . LYS A 1 257 ? 34.468 48.824 15.789 1.00 43.60 302 LYS A O 1
ATOM 2044 N N . GLN A 1 258 ? 35.675 48.461 13.888 1.00 43.94 303 GLN A N 1
ATOM 2045 C CA . GLN A 1 258 ? 35.814 49.873 13.510 1.00 46.24 303 GLN A CA 1
ATOM 2046 C C . GLN A 1 258 ? 34.517 50.631 13.231 1.00 43.94 303 GLN A C 1
ATOM 2047 O O . GLN A 1 258 ? 34.537 51.844 13.225 1.00 41.76 303 GLN A O 1
ATOM 2053 N N . LEU A 1 259 ? 33.436 49.922 12.883 1.00 44.37 304 LEU A N 1
ATOM 2054 C CA . LEU A 1 259 ? 32.147 50.564 12.556 1.00 39.20 304 LEU A CA 1
ATOM 2055 C C . LEU A 1 259 ? 31.214 50.723 13.795 1.00 42.34 304 LEU A C 1
ATOM 2056 O O . LEU A 1 259 ? 30.032 51.058 13.667 1.00 39.28 304 LEU A O 1
ATOM 2061 N N . GLU A 1 260 ? 31.722 50.458 14.985 1.00 40.07 305 GLU A N 1
ATOM 2062 C CA . GLU A 1 260 ? 30.856 50.366 16.159 1.00 40.27 305 GLU A CA 1
ATOM 2063 C C . GLU A 1 260 ? 30.217 51.764 16.390 1.00 43.22 305 GLU A C 1
ATOM 2064 O O . GLU A 1 260 ? 29.003 51.887 16.570 1.00 41.27 305 GLU A O 1
ATOM 2070 N N . ASN A 1 261 ? 31.015 52.824 16.322 1.00 44.06 306 ASN A N 1
ATOM 2071 C CA . ASN A 1 261 ? 30.462 54.160 16.551 1.00 48.89 306 ASN A CA 1
ATOM 2072 C C . ASN A 1 261 ? 29.521 54.580 15.433 1.00 45.16 306 ASN A C 1
ATOM 2073 O O . ASN A 1 261 ? 28.500 55.211 15.668 1.00 43.37 306 ASN A O 1
ATOM 2078 N N . GLU A 1 262 ? 29.841 54.182 14.211 1.00 45.84 307 GLU A N 1
ATOM 2079 C CA . GLU A 1 262 ? 29.028 54.566 13.098 1.00 46.41 307 GLU A CA 1
ATOM 2080 C C . GLU A 1 262 ? 27.646 53.903 13.157 1.00 39.41 307 GLU A C 1
ATOM 2081 O O . GLU A 1 262 ? 26.684 54.459 12.687 1.00 33.70 307 GLU A O 1
ATOM 2087 N N . PHE A 1 263 ? 27.570 52.691 13.680 1.00 36.44 308 PHE A N 1
ATOM 2088 C CA . PHE A 1 263 ? 26.310 52.017 13.776 1.00 35.93 308 PHE A CA 1
ATOM 2089 C C . PHE A 1 263 ? 25.476 52.695 14.867 1.00 34.45 308 PHE A C 1
ATOM 2090 O O . PHE A 1 263 ? 24.294 52.847 14.682 1.00 34.60 308 PHE A O 1
ATOM 2098 N N . SER A 1 264 ? 26.101 53.059 15.989 1.00 38.12 309 SER A N 1
ATOM 2099 C CA . SER A 1 264 ? 25.364 53.699 17.060 1.00 37.07 309 SER A CA 1
ATOM 2100 C C . SER A 1 264 ? 24.726 54.939 16.472 1.00 36.37 309 SER A C 1
ATOM 2101 O O . SER A 1 264 ? 23.596 55.227 16.755 1.00 31.57 309 SER A O 1
ATOM 2104 N N . GLU A 1 265 ? 25.460 55.681 15.658 1.00 38.75 310 GLU A N 1
ATOM 2105 C CA . GLU A 1 265 ? 24.905 56.891 15.031 1.00 36.98 310 GLU A CA 1
ATOM 2106 C C . GLU A 1 265 ? 23.844 56.596 13.961 1.00 37.92 310 GLU A C 1
ATOM 2107 O O . GLU A 1 265 ? 22.792 57.280 13.887 1.00 37.08 310 GLU A O 1
ATOM 2113 N N . TYR A 1 266 ? 24.109 55.606 13.118 1.00 32.77 311 TYR A N 1
ATOM 2114 C CA . TYR A 1 266 ? 23.124 55.185 12.137 1.00 34.25 311 TYR A CA 1
ATOM 2115 C C . TYR A 1 266 ? 21.801 54.823 12.792 1.00 33.52 311 TYR A C 1
ATOM 2116 O O . TYR A 1 266 ? 20.731 55.246 12.341 1.00 35.80 311 TYR A O 1
ATOM 2125 N N . ALA A 1 267 ? 21.881 54.095 13.914 1.00 29.76 312 ALA A N 1
ATOM 2126 C CA . ALA A 1 267 ? 20.694 53.689 14.661 1.00 32.01 312 ALA A CA 1
ATOM 2127 C C . ALA A 1 267 ? 20.014 54.909 15.313 1.00 29.98 312 ALA A C 1
ATOM 2128 O O . ALA A 1 267 ? 18.821 55.068 15.248 1.00 30.37 312 ALA A O 1
ATOM 2130 N N . LEU A 1 268 ? 20.820 55.795 15.905 1.00 31.47 313 LEU A N 1
ATOM 2131 C CA . LEU A 1 268 ? 20.287 57.059 16.419 1.00 32.58 313 LEU A CA 1
ATOM 2132 C C . LEU A 1 268 ? 19.442 57.742 15.360 1.00 30.61 313 LEU A C 1
ATOM 2133 O O . LEU A 1 268 ? 18.293 58.171 15.612 1.00 32.41 313 LEU A O 1
ATOM 2138 N N . GLN A 1 269 ? 19.983 57.872 14.171 1.00 32.26 314 GLN A N 1
ATOM 2139 C CA . GLN A 1 269 ? 19.262 58.611 13.099 1.00 35.84 314 GLN A CA 1
ATOM 2140 C C . GLN A 1 269 ? 18.024 57.899 12.631 1.00 38.85 314 GLN A C 1
ATOM 2141 O O . GLN A 1 269 ? 17.116 58.499 12.062 1.00 44.95 314 GLN A O 1
ATOM 2147 N N . LYS A 1 270 ? 17.964 56.600 12.848 1.00 36.73 315 LYS A N 1
ATOM 2148 C CA . LYS A 1 270 ? 16.738 55.875 12.577 1.00 35.91 315 LYS A CA 1
ATOM 2149 C C . LYS A 1 270 ? 15.849 55.804 13.772 1.00 38.21 315 LYS A C 1
ATOM 2150 O O . LYS A 1 270 ? 14.880 55.052 13.788 1.00 39.80 315 LYS A O 1
ATOM 2156 N N . GLY A 1 271 ? 16.158 56.590 14.800 1.00 32.92 316 GLY A N 1
ATOM 2157 C CA . GLY A 1 271 ? 15.287 56.656 15.933 1.00 30.05 316 GLY A CA 1
ATOM 2158 C C . GLY A 1 271 ? 15.497 55.572 16.975 1.00 31.98 316 GLY A C 1
ATOM 2159 O O . GLY A 1 271 ? 14.676 55.399 17.861 1.00 33.59 316 GLY A O 1
ATOM 2160 N N . ILE A 1 272 ? 16.648 54.915 16.951 1.00 31.59 317 ILE A N 1
ATOM 2161 C CA . ILE A 1 272 ? 16.838 53.806 17.824 1.00 34.03 317 ILE A CA 1
ATOM 2162 C C . ILE A 1 272 ? 17.872 54.169 18.873 1.00 32.50 317 ILE A C 1
ATOM 2163 O O . ILE A 1 272 ? 19.014 54.420 18.545 1.00 33.44 317 ILE A O 1
ATOM 2168 N N . ILE A 1 273 ? 17.449 54.223 20.133 1.00 28.41 318 ILE A N 1
ATOM 2169 C CA . ILE A 1 273 ? 18.406 54.447 21.197 1.00 30.45 318 ILE A CA 1
ATOM 2170 C C . ILE A 1 273 ? 18.145 53.475 22.340 1.00 29.57 318 ILE A C 1
ATOM 2171 O O . ILE A 1 273 ? 17.205 52.655 22.248 1.00 35.18 318 ILE A O 1
ATOM 2176 N N . GLY A 1 274 ? 18.996 53.585 23.365 1.00 32.21 319 GLY A N 1
ATOM 2177 C CA . GLY A 1 274 ? 18.954 52.750 24.566 1.00 34.77 319 GLY A CA 1
ATOM 2178 C C . GLY A 1 274 ? 19.526 51.375 24.311 1.00 34.24 319 GLY A C 1
ATOM 2179 O O . GLY A 1 274 ? 19.149 50.461 25.006 1.00 35.99 319 GLY A O 1
ATOM 2180 N N . ILE A 1 275 ? 20.430 51.214 23.338 1.00 30.73 320 ILE A N 1
ATOM 2181 C CA . ILE A 1 275 ? 20.991 49.859 23.049 1.00 28.88 320 ILE A CA 1
ATOM 2182 C C . ILE A 1 275 ? 22.455 49.665 23.336 1.00 34.56 320 ILE A C 1
ATOM 2183 O O . ILE A 1 275 ? 23.065 48.657 22.929 1.00 32.09 320 ILE A O 1
ATOM 2188 N N . LYS A 1 276 ? 23.040 50.618 24.060 1.00 32.22 321 LYS A N 1
ATOM 2189 C CA . LYS A 1 276 ? 24.435 50.568 24.330 1.00 34.81 321 LYS A CA 1
ATOM 2190 C C . LYS A 1 276 ? 24.642 49.494 25.354 1.00 35.17 321 LYS A C 1
ATOM 2191 O O . LYS A 1 276 ? 23.910 49.475 26.367 1.00 27.09 321 LYS A O 1
ATOM 2197 N N . GLY A 1 277 ? 25.597 48.606 25.046 1.00 34.75 322 GLY A N 1
ATOM 2198 C CA . GLY A 1 277 ? 26.040 47.551 25.968 1.00 34.08 322 GLY A CA 1
ATOM 2199 C C . GLY A 1 277 ? 26.715 48.120 27.209 1.00 37.86 322 GLY A C 1
ATOM 2200 O O . GLY A 1 277 ? 27.266 49.237 27.207 1.00 37.78 322 GLY A O 1
ATOM 2201 N N . HIS A 1 278 ? 26.654 47.386 28.301 1.00 33.54 323 HIS A N 1
ATOM 2202 C CA . HIS A 1 278 ? 27.447 47.742 29.458 1.00 37.11 323 HIS A CA 1
ATOM 2203 C C . HIS A 1 278 ? 28.934 47.946 29.124 1.00 40.78 323 HIS A C 1
ATOM 2204 O O . HIS A 1 278 ? 29.541 47.319 28.195 1.00 41.68 323 HIS A O 1
ATOM 2211 N N . ARG A 1 279 ? 29.520 48.829 29.907 1.00 45.31 324 ARG A N 1
ATOM 2212 C CA . ARG A 1 279 ? 30.964 49.106 29.849 1.00 52.63 324 ARG A CA 1
ATOM 2213 C C . ARG A 1 279 ? 31.828 47.815 29.698 1.00 49.11 324 ARG A C 1
ATOM 2214 O O . ARG A 1 279 ? 32.784 47.797 28.937 1.00 47.45 324 ARG A O 1
ATOM 2222 N N . SER A 1 280 ? 31.426 46.739 30.359 1.00 42.24 325 SER A N 1
ATOM 2223 C CA . SER A 1 280 ? 32.234 45.506 30.562 1.00 46.86 325 SER A CA 1
ATOM 2224 C C . SER A 1 280 ? 31.991 44.456 29.513 1.00 46.03 325 SER A C 1
ATOM 2225 O O . SER A 1 280 ? 32.631 43.393 29.493 1.00 45.88 325 SER A O 1
ATOM 2228 N N . VAL A 1 281 ? 31.049 44.735 28.641 1.00 41.92 326 VAL A N 1
ATOM 2229 C CA . VAL A 1 281 ? 30.812 43.905 27.490 1.00 44.55 326 VAL A CA 1
ATOM 2230 C C . VAL A 1 281 ? 31.144 44.653 26.212 1.00 46.44 326 VAL A C 1
ATOM 2231 O O . VAL A 1 281 ? 31.571 44.048 25.218 1.00 45.97 326 VAL A O 1
ATOM 2235 N N . GLY A 1 282 ? 30.947 45.968 26.233 1.00 42.56 327 GLY A N 1
ATOM 2236 C CA . GLY A 1 282 ? 30.861 46.731 25.004 1.00 46.06 327 GLY A CA 1
ATOM 2237 C C . GLY A 1 282 ? 29.774 46.238 24.065 1.00 46.06 327 GLY A C 1
ATOM 2238 O O . GLY A 1 282 ? 28.843 45.535 24.463 1.00 51.22 327 GLY A O 1
ATOM 2239 N N . GLY A 1 283 ? 29.874 46.629 22.803 1.00 39.23 328 GLY A N 1
ATOM 2240 C CA . GLY A 1 283 ? 28.845 46.355 21.844 1.00 39.83 328 GLY A CA 1
ATOM 2241 C C . GLY A 1 283 ? 27.506 46.816 22.418 1.00 39.89 328 GLY A C 1
ATOM 2242 O O . GLY A 1 283 ? 27.411 47.866 23.038 1.00 36.67 328 GLY A O 1
ATOM 2243 N N . PHE A 1 284 ? 26.486 45.998 22.209 1.00 31.40 329 PHE A N 1
ATOM 2244 C CA . PHE A 1 284 ? 25.127 46.465 22.352 1.00 30.38 329 PHE A CA 1
ATOM 2245 C C . PHE A 1 284 ? 24.308 45.527 23.175 1.00 31.94 329 PHE A C 1
ATOM 2246 O O . PHE A 1 284 ? 24.679 44.362 23.366 1.00 29.94 329 PHE A O 1
ATOM 2254 N N . ARG A 1 285 ? 23.175 46.039 23.652 1.00 28.03 330 ARG A N 1
ATOM 2255 C CA . ARG A 1 285 ? 22.287 45.216 24.413 1.00 30.85 330 ARG A CA 1
ATOM 2256 C C . ARG A 1 285 ? 20.882 45.713 24.234 1.00 29.87 330 ARG A C 1
ATOM 2257 O O . ARG A 1 285 ? 20.596 46.883 24.567 1.00 26.60 330 ARG A O 1
ATOM 2265 N N . ALA A 1 286 ? 20.044 44.898 23.585 1.00 28.79 331 ALA A N 1
ATOM 2266 C CA . ALA A 1 286 ? 18.628 45.246 23.391 1.00 31.52 331 ALA A CA 1
ATOM 2267 C C . ALA A 1 286 ? 17.873 44.742 24.577 1.00 30.00 331 ALA A C 1
ATOM 2268 O O . ALA A 1 286 ? 17.880 43.551 24.844 1.00 27.36 331 ALA A O 1
ATOM 2270 N N . SER A 1 287 ? 17.234 45.642 25.327 1.00 35.98 332 SER A N 1
ATOM 2271 C CA . SER A 1 287 ? 16.356 45.214 26.427 1.00 38.52 332 SER A CA 1
ATOM 2272 C C . SER A 1 287 ? 14.971 44.878 25.916 1.00 38.27 332 SER A C 1
ATOM 2273 O O . SER A 1 287 ? 14.186 45.772 25.629 1.00 42.34 332 SER A O 1
ATOM 2276 N N . ILE A 1 288 ? 14.627 43.607 25.825 1.00 40.70 333 ILE A N 1
ATOM 2277 C CA . ILE A 1 288 ? 13.281 43.242 25.421 1.00 42.27 333 ILE A CA 1
ATOM 2278 C C . ILE A 1 288 ? 12.430 43.170 26.674 1.00 46.47 333 ILE A C 1
ATOM 2279 O O . ILE A 1 288 ? 12.216 42.117 27.203 1.00 46.50 333 ILE A O 1
ATOM 2284 N N . TYR A 1 289 ? 11.976 44.312 27.166 1.00 60.36 334 TYR A N 1
ATOM 2285 C CA . TYR A 1 289 ? 11.028 44.354 28.280 1.00 68.89 334 TYR A CA 1
ATOM 2286 C C . TYR A 1 289 ? 9.814 43.541 27.952 1.00 56.07 334 TYR A C 1
ATOM 2287 O O . TYR A 1 289 ? 9.498 43.374 26.793 1.00 61.86 334 TYR A O 1
ATOM 2296 N N . ASN A 1 290 ? 9.134 43.021 28.973 1.00 64.72 335 ASN A N 1
ATOM 2297 C CA . ASN A 1 290 ? 7.735 42.593 28.798 1.00 63.30 335 ASN A CA 1
ATOM 2298 C C . ASN A 1 290 ? 7.079 43.729 27.976 1.00 70.49 335 ASN A C 1
ATOM 2299 O O . ASN A 1 290 ? 7.097 44.895 28.386 1.00 79.98 335 ASN A O 1
ATOM 2304 N N . ALA A 1 291 ? 6.561 43.416 26.796 1.00 72.38 336 ALA A N 1
ATOM 2305 C CA . ALA A 1 291 ? 5.928 44.432 25.929 1.00 72.28 336 ALA A CA 1
ATOM 2306 C C . ALA A 1 291 ? 6.697 45.784 25.721 1.00 76.29 336 ALA A C 1
ATOM 2307 O O . ALA A 1 291 ? 6.142 46.879 25.863 1.00 71.03 336 ALA A O 1
ATOM 2309 N N . VAL A 1 292 ? 7.993 45.671 25.431 1.00 67.11 337 VAL A N 1
ATOM 2310 C CA . VAL A 1 292 ? 8.543 46.341 24.265 1.00 57.40 337 VAL A CA 1
ATOM 2311 C C . VAL A 1 292 ? 7.785 45.614 23.179 1.00 58.93 337 VAL A C 1
ATOM 2312 O O . VAL A 1 292 ? 7.523 44.418 23.295 1.00 62.39 337 VAL A O 1
ATOM 2316 N N . THR A 1 293 ? 7.429 46.312 22.117 1.00 63.22 338 THR A N 1
ATOM 2317 C CA . THR A 1 293 ? 6.558 45.722 21.102 1.00 60.82 338 THR A CA 1
ATOM 2318 C C . THR A 1 293 ? 7.351 44.766 20.198 1.00 59.45 338 THR A C 1
ATOM 2319 O O . THR A 1 293 ? 8.591 44.758 20.205 1.00 49.65 338 THR A O 1
ATOM 2323 N N . ILE A 1 294 ? 6.651 43.949 19.419 1.00 65.21 339 ILE A N 1
ATOM 2324 C CA . ILE A 1 294 ? 7.341 43.161 18.382 1.00 59.93 339 ILE A CA 1
ATOM 2325 C C . ILE A 1 294 ? 7.907 44.122 17.343 1.00 55.80 339 ILE A C 1
ATOM 2326 O O . ILE A 1 294 ? 8.970 43.886 16.789 1.00 57.11 339 ILE A O 1
ATOM 2331 N N . GLU A 1 295 ? 7.261 45.265 17.192 1.00 53.01 340 GLU A N 1
ATOM 2332 C CA . GLU A 1 295 ? 7.449 46.088 16.027 1.00 55.30 340 GLU A CA 1
ATOM 2333 C C . GLU A 1 295 ? 8.744 46.864 16.087 1.00 41.46 340 GLU A C 1
ATOM 2334 O O . GLU A 1 295 ? 9.340 47.152 15.034 1.00 43.55 340 GLU A O 1
ATOM 2340 N N . SER A 1 296 ? 9.148 47.232 17.296 1.00 44.44 341 SER A N 1
ATOM 2341 C CA . SER A 1 296 ? 10.382 48.006 17.505 1.00 45.38 341 SER A CA 1
ATOM 2342 C C . SER A 1 296 ? 11.657 47.136 17.438 1.00 35.17 341 SER A C 1
ATOM 2343 O O . SER A 1 296 ? 12.759 47.610 17.066 1.00 33.87 341 SER A O 1
ATOM 2346 N N . VAL A 1 297 ? 11.486 45.863 17.755 1.00 36.22 342 VAL A N 1
ATOM 2347 C CA . VAL A 1 297 ? 12.522 44.847 17.502 1.00 34.22 342 VAL A CA 1
ATOM 2348 C C . VAL A 1 297 ? 12.681 44.715 16.002 1.00 33.30 342 VAL A C 1
ATOM 2349 O O . VAL A 1 297 ? 13.780 44.768 15.497 1.00 35.27 342 VAL A O 1
ATOM 2353 N N . GLN A 1 298 ? 11.572 44.601 15.277 1.00 32.31 343 GLN A N 1
ATOM 2354 C CA . GLN A 1 298 ? 11.664 44.609 13.824 1.00 36.04 343 GLN A CA 1
ATOM 2355 C C . GLN A 1 298 ? 12.303 45.855 13.258 1.00 38.46 343 GLN A C 1
ATOM 2356 O O . GLN A 1 298 ? 13.011 45.800 12.228 1.00 30.05 343 GLN A O 1
ATOM 2362 N N . ALA A 1 299 ? 12.063 46.993 13.906 1.00 34.25 344 ALA A N 1
ATOM 2363 C CA . ALA A 1 299 ? 12.734 48.190 13.467 1.00 33.80 344 ALA A CA 1
ATOM 2364 C C . ALA A 1 299 ? 14.271 48.149 13.719 1.00 28.86 344 ALA A C 1
ATOM 2365 O O . ALA A 1 299 ? 15.037 48.579 12.913 1.00 28.94 344 ALA A O 1
ATOM 2367 N N . LEU A 1 300 ? 14.698 47.584 14.825 1.00 32.47 345 LEU A N 1
ATOM 2368 C CA . LEU A 1 300 ? 16.089 47.382 15.055 1.00 29.74 345 LEU A CA 1
ATOM 2369 C C . LEU A 1 300 ? 16.605 46.388 14.033 1.00 27.34 345 LEU A C 1
ATOM 2370 O O . LEU A 1 300 ? 17.628 46.611 13.477 1.00 27.84 345 LEU A O 1
ATOM 2375 N N . ILE A 1 301 ? 15.869 45.315 13.784 1.00 29.48 346 ILE A N 1
ATOM 2376 C CA . ILE A 1 301 ? 16.295 44.350 12.770 1.00 30.91 346 ILE A CA 1
ATOM 2377 C C . ILE A 1 301 ? 16.510 45.012 11.394 1.00 32.47 346 ILE A C 1
ATOM 2378 O O . ILE A 1 301 ? 17.518 44.751 10.708 1.00 32.82 346 ILE A O 1
ATOM 2383 N N . LYS A 1 302 ? 15.608 45.876 10.988 1.00 32.76 347 LYS A N 1
ATOM 2384 C CA . LYS A 1 302 ? 15.716 46.499 9.657 1.00 38.36 347 LYS A CA 1
ATOM 2385 C C . LYS A 1 302 ? 16.906 47.430 9.609 1.00 35.35 347 LYS A C 1
ATOM 2386 O O . LYS A 1 302 ? 17.631 47.511 8.615 1.00 35.46 347 LYS A O 1
ATOM 2392 N N . CYS A 1 303 ? 17.088 48.160 10.691 1.00 34.49 348 CYS A N 1
ATOM 2393 C CA . CYS A 1 303 ? 18.229 49.015 10.809 1.00 31.06 348 CYS A CA 1
ATOM 2394 C C . CYS A 1 303 ? 19.564 48.242 10.711 1.00 36.10 348 CYS A C 1
ATOM 2395 O O . CYS A 1 303 ? 20.478 48.638 9.960 1.00 34.26 348 CYS A O 1
ATOM 2398 N N . MET A 1 304 ? 19.663 47.128 11.439 1.00 31.86 349 MET A N 1
ATOM 2399 C CA . MET A 1 304 ? 20.819 46.250 11.340 1.00 32.46 349 MET A CA 1
ATOM 2400 C C . MET A 1 304 ? 21.009 45.756 9.891 1.00 30.44 349 MET A C 1
ATOM 2401 O O . MET A 1 304 ? 22.094 45.756 9.387 1.00 30.45 349 MET A O 1
ATOM 2406 N N . HIS A 1 305 ? 19.932 45.341 9.245 1.00 35.05 350 HIS A N 1
ATOM 2407 C CA . HIS A 1 305 ? 20.048 44.774 7.918 1.00 36.97 350 HIS A CA 1
ATOM 2408 C C . HIS A 1 305 ? 20.498 45.843 6.948 1.00 39.01 350 HIS A C 1
ATOM 2409 O O . HIS A 1 305 ? 21.451 45.655 6.231 1.00 39.13 350 HIS A O 1
ATOM 2416 N N . ASP A 1 306 ? 19.860 46.994 6.992 1.00 36.94 351 ASP A N 1
ATOM 2417 C CA . ASP A 1 306 ? 20.195 48.088 6.050 1.00 38.74 351 ASP A CA 1
ATOM 2418 C C . ASP A 1 306 ? 21.653 48.514 6.193 1.00 35.29 351 ASP A C 1
ATOM 2419 O O . ASP A 1 306 ? 22.360 48.679 5.201 1.00 37.20 351 ASP A O 1
ATOM 2424 N N . PHE A 1 307 ? 22.099 48.611 7.436 1.00 35.03 352 PHE A N 1
ATOM 2425 C CA . PHE A 1 307 ? 23.502 48.866 7.767 1.00 33.59 352 PHE A CA 1
ATOM 2426 C C . PHE A 1 307 ? 24.457 47.808 7.110 1.00 35.37 352 PHE A C 1
ATOM 2427 O O . PHE A 1 307 ? 25.472 48.156 6.464 1.00 31.93 352 PHE A O 1
ATOM 2435 N N . GLU A 1 308 ? 24.124 46.535 7.285 1.00 33.66 353 GLU A N 1
ATOM 2436 C CA . GLU A 1 308 ? 24.850 45.433 6.618 1.00 35.93 353 GLU A CA 1
ATOM 2437 C C . GLU A 1 308 ? 24.971 45.692 5.114 1.00 39.39 353 GLU A C 1
ATOM 2438 O O . GLU A 1 308 ? 26.078 45.596 4.569 1.00 39.81 353 GLU A O 1
ATOM 2444 N N . GLN A 1 309 ? 23.849 45.993 4.455 1.00 42.41 354 GLN A N 1
ATOM 2445 C CA . GLN A 1 309 ? 23.860 46.192 2.991 1.00 41.43 354 GLN A CA 1
ATOM 2446 C C . GLN A 1 309 ? 24.705 47.396 2.614 1.00 41.66 354 GLN A C 1
ATOM 2447 O O . GLN A 1 309 ? 25.356 47.408 1.605 1.00 38.81 354 GLN A O 1
ATOM 2453 N N . LEU A 1 310 ? 24.709 48.404 3.460 1.00 45.85 355 LEU A N 1
ATOM 2454 C CA . LEU A 1 310 ? 25.438 49.619 3.209 1.00 46.86 355 LEU A CA 1
ATOM 2455 C C . LEU A 1 310 ? 26.940 49.366 3.274 1.00 53.16 355 LEU A C 1
ATOM 2456 O O . LEU A 1 310 ? 27.723 50.094 2.674 1.00 50.64 355 LEU A O 1
ATOM 2461 N N . HIS A 1 311 ? 27.367 48.371 4.048 1.00 48.77 356 HIS A N 1
ATOM 2462 C CA . HIS A 1 311 ? 28.781 48.064 4.102 1.00 47.07 356 HIS A CA 1
ATOM 2463 C C . HIS A 1 311 ? 29.120 46.715 3.457 1.00 49.17 356 HIS A C 1
ATOM 2464 O O . HIS A 1 311 ? 30.131 46.132 3.788 1.00 50.35 356 HIS A O 1
ATOM 2471 N N . THR A 1 312 ? 28.289 46.242 2.534 1.00 54.58 357 THR A N 1
ATOM 2472 C CA . THR A 1 312 ? 28.729 45.244 1.535 1.00 63.47 357 THR A CA 1
ATOM 2473 C C . THR A 1 312 ? 28.093 45.462 0.165 1.00 59.91 357 THR A C 1
ATOM 2474 O O . THR A 1 312 ? 28.802 45.719 -0.799 1.00 71.35 357 THR A O 1
#

B-factor: mean 38.77, std 19.04, range [19.32, 231.05]

Foldseek 3Di:
DCVLLVLLVVLCCVQQVDDPLKAKAKDQDWVLLVLQLVLLWFFAAEEEEEAQEDVSVSSVVNNVVRYHYDHFYHPVVLPNQEGDDGDADLPGREYEYEAAHAQNQFGNPALDAHNHAYEYEPAQNPLQAHHPCVRHAKYKHDDDRDPDDSAIMMIMHSVVSGDPHPDDRDLVSYPVNCRVVVNPPHHDPCVRCSVSSVVSVVCVVVPGNHVLNVQLVLLQVVLVVLQVVFQQKHFRHDVVGGHSFKTFMAGDPVHNVCQVVLQVLCVVLVDDPFARDPSRGRTIDGRPSPPDSVVSVSVSVSSVVVSVVVD

InterPro domains:
  IPR000192 Aminotransferase class V domain [PF00266] (7-345)
  IPR015421 Pyridoxal phosphate-dependent transferase, major domain [G3DSA:3.40.640.10] (18-252)
  IPR015422 Pyridoxal phosphate-dependent transferase, small domain [G3DSA:3.90.1150.10] (253-358)
  IPR015424 Pyridoxal phosphate-dependent transferase [SSF53383] (5-354)
  IPR022278 Phosphoserine aminotransferase [MF_00160] (4-356)
  IPR022278 Phosphoserine aminotransferase [NF003764] (4-356)
  IPR022278 Phosphoserine aminotransferase [PIRSF000525] (2-356)
  IPR022278 Phosphoserine aminotransferase [PTHR43247] (2-356)
  IPR022278 Phosphoserine aminotransferase [TIGR01364] (6-356)

Sequence (311 aa):
WINVMNETKALMKEVMDIPEGYEILFFGGGASLQFLMVAMNLLNKKACYLDTGVWASKAIKEAENIGEVKIIGTSKDKNYTYIPEYQIPSDYDYFHITTNNTIYGTEIRKDIESPIPLVADMSSDILSKPIDISKYSLIYAGAQKNCGAAGVTIVIIKKEILGKVQRKIPIILDYQVHILNNSMYNTPPVISIFTVNQTLKYIKKIGGLKKIQELNEEKARLLYAEIDRNKIFRGTVRKKDRSIMNVCFVMEEQYKQLENEFSEYALQKGIIGIKGHRSVGGFRASIYNAVTIESVQALIKCMHDFEQLHT

CATH classification: 3.40.640.10 (+1 more: 3.90.1150.10)

Solvent-accessible surface area: 15040 Å² total; per-residue (Å²): 192,94,106,12,8,65,80,0,25,63,12,2,91,92,17,3,109,13,61,175,49,17,52,2,2,6,10,23,51,9,5,69,48,0,6,42,1,0,0,14,5,13,1,42,143,51,0,0,2,1,9,1,1,57,99,1,40,78,1,9,122,44,0,88,113,42,26,102,26,106,75,29,13,65,0,137,106,111,65,12,32,26,12,11,143,56,161,29,31,88,94,26,43,0,0,1,1,6,3,8,6,26,34,16,0,0,6,18,96,170,40,29,119,35,88,12,37,2,0,0,5,1,29,36,1,15,23,6,11,55,11,65,2,66,85,4,9,0,1,0,4,11,31,120,58,66,130,77,76,94,14,20,1,11,0,1,0,60,104,135,10,20,59,128,19,148,80,177,27,68,103,76,27,23,0,87,29,8,16,151,66,80,5,73,102,93,66,13,74,63,131,6,5,104,68,24,1,104,62,0,80,116,5,104,173,61,50,18,8,135,92,10,34,89,58,0,55,63,2,1,171,59,0,15,36,3,2,75,145,2,140,0,4,98,16,23,9,101,130,135,5,29,0,13,16,8,0,2,0,13,0,50,148,139,33,105,154,16,57,123,82,0,51,87,39,1,88,125,112,63,26,129,67,21,176,9,65,230,61,34,28,6,2,37,9,32,2,124,55,63,39,75,55,130,55,8,84,49,8,24,125,6,0,72,45,0,21,98,112,56,125

Organism: Entamoeba histolytica (NCBI:txid5759)

Nearest PDB structures (foldseek):
  5yii-assembly1_A-2  TM=1.003E+00  e=7.338E-70  Entamoeba histolytica
  5yb0-assembly2_C  TM=9.553E-01  e=2.267E-58  Entamoeba histolytica
  5yb0-assembly3_E  TM=9.563E-01  e=4.785E-58  Entamoeba histolytica
  5yb0-assembly4_G  TM=9.566E-01  e=1.769E-57  Entamoeba histolytica
  5yb0-assembly2_D  TM=9.559E-01  e=1.882E-57  Entamoeba histolytica

Secondary structure (DSSP, 8-state):
-HHHHHHHHHHHHHHHT--TTEEEEEESSHHHHHHHHHHHHH-SSEEEEEE-SHHHHHHHHHHHTTSEEEEEEE-GGGTT-SPPP----TTSS-EEEESEEGGGTEE--S----SS-EEEE-TTTTTSS---GGG-SEEEE-S-SSS--S--EEEEEEGGGTT---SPPPGGG-HHHHHHTTT-SSPPPHHHHHHHHHHHHHHHHHT-HHHHHHHHHHHHHHHHHHHHH-TTEEE-S-GGGB-SSEEEEEE-GGGGGGHHHHHHHHHHTT--S-BPPTTT-SEEEE--TTS-HHHHHHHHHHHHHHHHHT-

Radius of gyration: 20.52 Å; Cα contacts (8 Å, |Δi|>4): 583; chains: 1; bounding box: 43×42×65 Å

=== Feature glossary ===
Reading guide. The protein is described through the following features:

Foldseek 3Di. A 3Di character summarizes, for each residue, the relative orientation of the Cα frame of its nearest spatial neighbor. Because it encodes fold topology rather than chemistry, 3Di alignments detect remote structural similarity that sequence alignment misses.

Contact-map, Ramachandran, and PAE plots. Plot images: a contact map (which residues are close in 3D, as an N×N binary image), a Ramachandran scatter (backbone torsion angles, revealing secondary-structure composition at a glance), and — for AlphaFold structures — a PAE heatmap (pairwise prediction confidence).

Radius of gyration, Cα contacts, bounding box. Radius of gyration (Rg) is the root-mean-square distance of Cα atoms from their centroid — a single number for overall size and compactness. A globular domain of N residues has Rg ≈ 2.2·N^0.38 Å; an extended or disordered chain has a much larger Rg. The Cα contact count is the number of residue pairs whose Cα atoms are within 8 Å and are more than four positions apart in sequence — a standard proxy for tertiary packing density. The bounding box is the smallest axis-aligned box enclosing all Cα atoms.

Secondary structure (8-state, DSSP). Eight-state secondary structure (DSSP): H is the canonical α-helix, G the tighter 3₁₀-helix, I the wider π-helix; E/B are β-structure, T and S are turns and bends, and '-' is everything else. DSSP derives these from the pattern of main-chain N–H···O=C hydrogen bonds, not from the sequence.

B-factor. B-factor (Debye–Waller factor) reflects atomic displacement in the crystal lattice. It is an experimental observable (units Å²), not a prediction; low values mean the atom is pinned down, high values mean it moves or is heterogeneous across the crystal.

pLDDT. pLDDT is the predicted lDDT-Cα score: AlphaFold's confidence that the local environment of each residue (all inter-atomic distances within 15 Å) is correctly placed. It is a per-residue number between 0 and 100, with higher meaning more reliable.

Nearest PDB structures. Nearest PDB neighbors are the top structural matches found by Foldseek when searching this structure against the entire Protein Data Bank. Each hit reports a TM-score (0 to 1; >0.5 almost always implies the same fold) and an E-value. These are *structural* homologs — they may share no detectable sequence similarity.

Solvent-accessible surface area. Accessible surface area quantifies burial. A residue with SASA near zero is packed into the hydrophobic core; one with SASA >100 Å² sits on the surface. Computed here via the Shrake–Rupley numerical algorithm with a 1.4 Å probe.

Rendered structure images. Structure images are PyMOL renders from six orthogonal camera directions. Cartoon representation draws helices as coils and strands as arrows; sticks shows the backbone as bonds; surface shows the solvent-excluded envelope. Rainbow coloring maps sequence position to hue (blue→red, N→C); chain coloring assigns a distinct color per polypeptide.

Backbone torsions (φ/ψ). φ (phi) and ψ (psi) are the two rotatable backbone dihedrals per residue: φ is the C(i-1)–N–Cα–C torsion, ψ is the N–Cα–C–N(i+1) torsion, both in degrees on (−180°, 180°]. α-helical residues cluster near (−60°, −45°); β-strand residues near (−120°, +130°). A Ramachandran plot is simply a scatter of (φ, ψ) for every residue.

Predicted aligned error. Predicted Aligned Error (PAE) is an AlphaFold confidence matrix: entry (i, j) is the expected error in the position of residue j, in ångströms, when the prediction is superimposed on the true structure at residue i. Low PAE within a block of residues means that block is internally rigid and well-predicted; high PAE between two blocks means their relative placement is uncertain even if each block individually is confident.

mmCIF coordinates. Structure coordinates are given as an mmCIF _atom_site loop: one row per atom with element, residue name, chain id, sequence number, and x/y/z position in Å. Only the four main-chain atoms per residue are included here; side chains are omitted to keep the record compact.

InterPro / GO / CATH / organism. Database cross-references. InterPro integrates a dozen domain/family signature databases into unified entries with residue-range hits. GO terms attach function/process/location labels with evidence codes. CATH codes position the fold in a four-level structural taxonomy. Organism is the NCBI-taxonomy species name.

Secondary structure (3-state, P-SEA). SS3 is a coarse helix/strand/coil call (letters a/b/c) made by the P-SEA algorithm from inter-Cα distances and dihedrals. It is less detailed than DSSP but needs only Cα positions.

Sequence. Sequence gives the chain of amino acids in standard one-letter code (A=alanine, C=cysteine, …, Y=tyrosine), read N→C. It is the only feature that is directly encoded by the gene; all structural features are derived from the folded form of this sequence.